Protein AF-A0A7C4V3Z9-F1 (afdb_monomer_lite)

Sequence (204 aa):
MRRETLIAGLLLLTPLGAGAHPLTPGHHDRAVLVQVGDAELRVEYTLALDGWTLAQSLVPFRKEFSTDARPQDLYAAFARIHGPMIAQGMLGTLGGKELQFEYVDYQLRIEDHFRYTFRLRASFPERLGSAGQPLVVEDTNFALEPGEFRLAARGLEGVRLLQANAPTAIEDSRPIVLQETEPEAAERLRTLCALVVQSSDKSP

Secondary structure (DSSP, 8-state):
-------------------PPPPPTT-EEEEEEEEE-SSEEEEEEEEEE-HHHHHHHHGGGGGGS-TT--HHHHHHHHHHHHHHHHHHHEEEEETTEE---EEEEEEEEESSSEEEEEEEEEE-SSPP-TT-EEEEEEE-TTTTS-SEEEEEEEE-TTEEEES-SS-SSSTTSPPEEGGGS-HHHHHHHTEEEEEEEE------

Radius of gyration: 21.16 Å; chains: 1; bounding box: 85×35×51 Å

Structure (mmCIF, N/CA/C/O backbone):
data_AF-A0A7C4V3Z9-F1
#
_entry.id   AF-A0A7C4V3Z9-F1
#
loop_
_atom_site.group_PDB
_atom_site.id
_atom_site.type_symbol
_atom_site.label_atom_id
_atom_site.label_alt_id
_atom_site.label_comp_id
_atom_site.label_asym_id
_atom_site.label_entity_id
_atom_site.label_seq_id
_atom_site.pdbx_PDB_ins_code
_atom_site.Cartn_x
_atom_site.Cartn_y
_atom_site.Cartn_z
_atom_site.occupancy
_atom_site.B_iso_or_equiv
_atom_site.auth_seq_id
_atom_site.auth_comp_id
_atom_site.auth_asym_id
_atom_site.auth_atom_id
_atom_site.pdbx_PDB_model_num
ATOM 1 N N . MET A 1 1 ? -63.242 -10.219 -27.621 1.00 40.28 1 MET A N 1
ATOM 2 C CA . MET A 1 1 ? -61.861 -10.578 -28.011 1.00 40.28 1 MET A CA 1
ATOM 3 C C . MET A 1 1 ? -60.993 -9.329 -27.937 1.00 40.28 1 MET A C 1
ATOM 5 O O . MET A 1 1 ? -61.097 -8.488 -28.817 1.00 40.28 1 MET A O 1
ATOM 9 N N . ARG A 1 2 ? -60.208 -9.158 -26.868 1.00 45.88 2 ARG A N 1
ATOM 10 C CA . ARG A 1 2 ? -59.206 -8.086 -26.736 1.00 45.88 2 ARG A CA 1
ATOM 11 C C . ARG A 1 2 ? -57.834 -8.760 -26.695 1.00 45.88 2 ARG A C 1
ATOM 13 O O . ARG A 1 2 ? -57.638 -9.656 -25.884 1.00 45.88 2 ARG A O 1
ATOM 20 N N . ARG A 1 3 ? -56.953 -8.406 -27.632 1.00 47.34 3 ARG A N 1
ATOM 21 C CA . ARG A 1 3 ? -55.555 -8.852 -27.679 1.00 47.34 3 ARG A CA 1
ATOM 22 C C . ARG A 1 3 ? -54.714 -7.745 -27.057 1.00 47.34 3 ARG A C 1
ATOM 24 O O . ARG A 1 3 ? -54.673 -6.647 -27.601 1.00 47.34 3 ARG A O 1
ATOM 31 N N . GLU A 1 4 ? -54.106 -8.037 -25.917 1.00 58.03 4 GLU A N 1
ATOM 32 C CA . GLU A 1 4 ? -53.121 -7.174 -25.272 1.00 58.03 4 GLU A CA 1
ATOM 33 C C . GLU A 1 4 ? -51.740 -7.517 -25.835 1.00 58.03 4 GLU A C 1
ATOM 35 O O . GLU A 1 4 ? -51.312 -8.671 -25.808 1.00 58.03 4 GLU A O 1
ATOM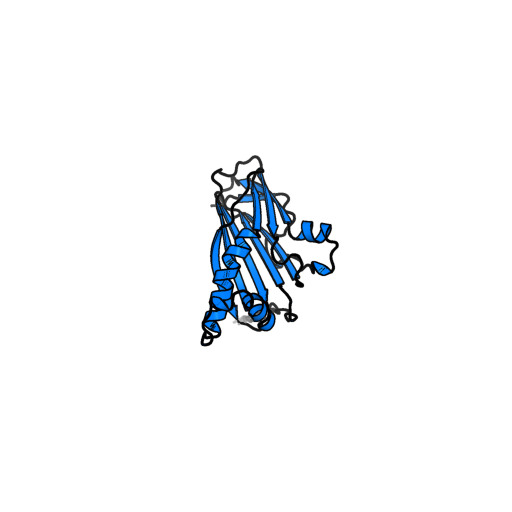 40 N N . THR A 1 5 ? -51.071 -6.519 -26.405 1.00 55.69 5 THR A N 1
ATOM 41 C CA . THR A 1 5 ? -49.723 -6.647 -26.959 1.00 55.69 5 THR A CA 1
ATOM 42 C C . THR A 1 5 ? -48.732 -6.197 -25.888 1.00 55.69 5 THR A C 1
ATOM 44 O O . THR A 1 5 ? -48.623 -5.007 -25.605 1.00 55.69 5 THR A O 1
ATOM 47 N N . LEU A 1 6 ? -48.026 -7.146 -25.273 1.00 52.44 6 LEU A N 1
ATOM 48 C CA . LEU A 1 6 ? -46.911 -6.884 -24.361 1.00 52.44 6 LEU A CA 1
ATOM 49 C C . LEU A 1 6 ? -45.663 -6.517 -25.177 1.00 52.44 6 LEU A C 1
ATOM 51 O O . LEU A 1 6 ? -45.121 -7.350 -25.901 1.00 52.44 6 LEU A O 1
ATOM 55 N N . ILE A 1 7 ? -45.212 -5.267 -25.059 1.00 52.84 7 ILE A N 1
ATOM 56 C CA . ILE A 1 7 ? -43.923 -4.802 -25.585 1.00 52.84 7 ILE A CA 1
ATOM 57 C C . ILE A 1 7 ? -42.883 -5.003 -24.481 1.00 52.84 7 ILE A C 1
ATOM 59 O O . ILE A 1 7 ? -42.870 -4.280 -23.487 1.00 52.84 7 ILE A O 1
ATOM 63 N N . ALA A 1 8 ? -42.017 -6.001 -24.650 1.00 49.97 8 ALA A N 1
ATOM 64 C CA . ALA A 1 8 ? -40.834 -6.183 -23.820 1.00 49.97 8 ALA A CA 1
ATOM 65 C C . ALA A 1 8 ? -39.739 -5.211 -24.293 1.00 49.97 8 ALA A C 1
ATOM 67 O O . ALA A 1 8 ? -39.130 -5.405 -25.344 1.00 49.97 8 ALA A O 1
ATOM 68 N N . GLY A 1 9 ? -39.525 -4.136 -23.532 1.00 51.31 9 GLY A N 1
ATOM 69 C CA . GLY A 1 9 ? -38.425 -3.198 -23.742 1.00 51.31 9 GLY A CA 1
ATOM 70 C C . GLY A 1 9 ? -37.105 -3.799 -23.265 1.00 51.31 9 GLY A C 1
ATOM 71 O O . GLY A 1 9 ? -36.875 -3.931 -22.066 1.00 51.31 9 GLY A O 1
ATOM 72 N N . LEU A 1 10 ? -36.243 -4.166 -24.211 1.00 54.28 10 LEU A N 1
ATOM 73 C CA . LEU A 1 10 ? -34.875 -4.609 -23.959 1.00 54.28 10 LEU A CA 1
ATOM 74 C C . LEU A 1 10 ? -34.011 -3.384 -23.610 1.00 54.28 10 LEU A C 1
ATOM 76 O O . LEU A 1 10 ? -33.603 -2.633 -24.494 1.00 54.28 10 LEU A O 1
ATOM 80 N N . LEU A 1 11 ? -33.758 -3.164 -22.317 1.00 51.72 11 LEU A N 1
ATOM 81 C CA . LEU A 1 11 ? -32.780 -2.184 -21.842 1.00 51.72 11 LEU A CA 1
ATOM 82 C C . LEU A 1 11 ? -31.364 -2.670 -22.188 1.00 51.72 11 LEU A C 1
ATOM 84 O O . LEU A 1 11 ? -30.842 -3.602 -21.579 1.00 51.72 11 LEU A O 1
ATOM 88 N N . LEU A 1 12 ? -30.744 -2.017 -23.170 1.00 49.19 12 LEU A N 1
ATOM 89 C CA . LEU A 1 12 ? -29.318 -2.132 -23.467 1.00 49.19 12 LEU A CA 1
ATOM 90 C C . LEU A 1 12 ? -28.527 -1.409 -22.367 1.00 49.19 12 LEU A C 1
ATOM 92 O O . LEU A 1 12 ? -28.364 -0.192 -22.397 1.00 49.19 12 LEU A O 1
ATOM 96 N N . LEU A 1 13 ? -28.047 -2.168 -21.383 1.00 48.00 13 LEU A N 1
ATOM 97 C CA . LEU A 1 13 ? -27.000 -1.728 -20.463 1.00 48.00 13 LEU A CA 1
ATOM 98 C C . LEU A 1 13 ? -25.681 -1.654 -21.241 1.00 48.00 13 LEU A C 1
ATOM 100 O O . LEU A 1 13 ? -25.001 -2.661 -21.423 1.00 48.00 13 LEU A O 1
ATOM 104 N N . THR A 1 14 ? -25.320 -0.468 -21.725 1.00 39.50 14 THR A N 1
ATOM 105 C CA . THR A 1 14 ? -23.949 -0.189 -22.166 1.00 39.50 14 THR A CA 1
ATOM 106 C C . THR A 1 14 ? -23.038 -0.167 -20.938 1.00 39.50 14 THR A C 1
ATOM 108 O O . THR A 1 14 ? -23.243 0.686 -20.070 1.00 39.50 14 THR A O 1
ATOM 111 N N . PRO A 1 15 ? -22.041 -1.065 -20.829 1.00 45.00 15 PRO A N 1
ATOM 112 C CA . PRO A 1 15 ? -21.049 -0.970 -19.772 1.00 45.00 15 PRO A CA 1
ATOM 113 C C . PRO A 1 15 ? -20.239 0.309 -19.999 1.00 45.00 15 PRO A C 1
ATOM 115 O O . PRO A 1 15 ? -19.600 0.478 -21.037 1.00 45.00 15 PRO A O 1
ATOM 118 N N . LEU A 1 16 ? -20.291 1.228 -19.036 1.00 47.34 16 LEU A N 1
ATOM 119 C CA . LEU A 1 16 ? -19.326 2.316 -18.949 1.00 47.34 16 LEU A CA 1
ATOM 120 C C . LEU A 1 16 ? -17.967 1.660 -18.716 1.00 47.34 16 LEU A C 1
ATOM 122 O O . LEU A 1 16 ? -17.702 1.133 -17.636 1.00 47.34 16 LEU A O 1
ATOM 126 N N . GLY A 1 17 ? -17.142 1.620 -19.761 1.00 42.44 17 GLY A N 1
ATOM 127 C CA . GLY A 1 17 ? -15.758 1.199 -19.637 1.00 42.44 17 GLY A CA 1
ATOM 128 C C . GLY A 1 17 ? -15.082 2.096 -18.610 1.00 42.44 17 GLY A C 1
ATOM 129 O O . GLY A 1 17 ? -15.019 3.311 -18.797 1.00 42.44 17 GLY A O 1
ATOM 130 N N . ALA A 1 18 ? -14.605 1.500 -17.521 1.00 47.69 18 ALA A N 1
ATOM 131 C CA . ALA A 1 18 ? -13.627 2.130 -16.655 1.00 47.69 18 ALA A CA 1
ATOM 132 C C . ALA A 1 18 ? -12.375 2.357 -17.511 1.00 47.69 18 ALA A C 1
ATOM 134 O O . ALA A 1 18 ? -11.586 1.440 -17.725 1.00 47.69 18 ALA A O 1
ATOM 135 N N . GLY A 1 19 ? -12.271 3.541 -18.115 1.00 45.69 19 GLY A N 1
ATOM 136 C CA . GLY A 1 19 ? -11.133 3.910 -18.941 1.00 45.69 19 GLY A CA 1
ATOM 137 C C . GLY A 1 19 ? -9.893 3.930 -18.065 1.00 45.69 19 GLY A C 1
ATOM 138 O O . GLY A 1 19 ? -9.768 4.796 -17.201 1.00 45.69 19 GLY A O 1
ATOM 139 N N . ALA A 1 20 ? -8.998 2.966 -18.270 1.00 58.34 20 ALA A N 1
ATOM 140 C CA . ALA A 1 20 ? -7.646 3.058 -17.753 1.00 58.34 20 ALA A CA 1
ATOM 141 C C . ALA A 1 20 ? -7.033 4.350 -18.318 1.00 58.34 20 ALA A C 1
ATOM 143 O O . ALA A 1 20 ? -6.997 4.536 -19.536 1.00 58.34 20 ALA A O 1
ATOM 144 N N . HIS A 1 21 ? -6.628 5.281 -17.452 1.00 66.06 21 HIS A N 1
ATOM 145 C CA . HIS A 1 21 ? -5.894 6.459 -17.906 1.00 66.06 21 HIS A CA 1
ATOM 146 C C . HIS A 1 21 ? -4.547 6.000 -18.499 1.00 66.06 21 HIS A C 1
ATOM 148 O O . HIS A 1 21 ? -3.969 5.017 -18.020 1.00 66.06 21 HIS A O 1
ATOM 154 N N . PRO A 1 22 ? -4.024 6.670 -19.539 1.00 72.38 22 PRO A N 1
ATOM 155 C CA . PRO A 1 22 ? -2.683 6.385 -20.031 1.00 72.38 22 PRO A CA 1
ATOM 156 C C . PRO A 1 22 ? -1.665 6.571 -18.905 1.00 72.38 22 PRO A C 1
ATOM 158 O O . PRO A 1 22 ? -1.744 7.547 -18.160 1.00 72.38 22 PRO A O 1
ATOM 161 N N . LEU A 1 23 ? -0.718 5.646 -18.783 1.00 82.38 23 LEU A N 1
ATOM 162 C CA . LEU A 1 23 ? 0.350 5.752 -17.799 1.00 82.38 23 LEU A CA 1
ATOM 163 C C . LEU A 1 23 ? 1.536 6.511 -18.404 1.00 82.38 23 LEU A C 1
ATOM 165 O O . LEU A 1 23 ? 2.042 6.140 -19.467 1.00 82.38 23 LEU A O 1
ATOM 169 N N . THR A 1 24 ? 1.977 7.573 -17.736 1.00 86.00 24 THR A N 1
ATOM 170 C CA . THR A 1 24 ? 3.136 8.361 -18.169 1.00 86.00 24 THR A CA 1
ATOM 171 C C . THR A 1 24 ? 4.433 7.608 -17.850 1.00 86.00 24 THR A C 1
ATOM 173 O O . THR A 1 24 ? 4.572 7.096 -16.739 1.00 86.00 24 THR A O 1
ATOM 176 N N . PRO A 1 25 ? 5.414 7.546 -18.773 1.00 88.88 25 PRO A N 1
ATOM 177 C CA . PRO A 1 25 ? 6.696 6.910 -18.492 1.00 88.88 25 PRO A CA 1
ATOM 178 C C . PRO A 1 25 ? 7.372 7.473 -17.236 1.00 88.88 25 PRO A C 1
ATOM 180 O O . PRO A 1 25 ? 7.455 8.689 -17.066 1.00 88.88 25 PRO A O 1
ATOM 183 N N . GLY A 1 26 ? 7.878 6.592 -16.377 1.00 90.50 26 GLY A N 1
ATOM 184 C CA . GLY A 1 26 ? 8.499 6.960 -15.098 1.00 90.50 26 GLY A CA 1
ATOM 185 C C . GLY A 1 26 ? 7.526 7.037 -13.921 1.00 90.50 26 GLY A C 1
ATOM 186 O O . GLY A 1 26 ? 7.979 7.168 -12.785 1.00 90.50 26 GLY A O 1
ATOM 187 N N . HIS A 1 27 ? 6.213 6.957 -14.163 1.00 94.19 27 HIS A N 1
ATOM 188 C CA . HIS A 1 27 ? 5.216 7.032 -13.099 1.00 94.19 27 HIS A CA 1
ATOM 189 C C . HIS A 1 27 ? 5.031 5.697 -12.363 1.00 94.19 27 HIS A C 1
ATOM 191 O O . HIS A 1 27 ? 5.114 4.611 -12.941 1.00 94.19 27 HIS A O 1
ATOM 197 N N . HIS A 1 28 ? 4.727 5.825 -11.076 1.00 95.50 28 HIS A N 1
ATOM 198 C CA . HIS A 1 28 ? 4.386 4.782 -10.123 1.00 95.50 28 HIS A CA 1
ATOM 199 C C . HIS A 1 28 ? 2.990 5.081 -9.577 1.00 95.50 28 HIS A C 1
ATOM 201 O O . HIS A 1 28 ? 2.830 5.637 -8.486 1.00 95.50 28 HIS A O 1
ATOM 207 N N . ASP A 1 29 ? 1.974 4.720 -10.353 1.00 95.94 29 ASP A N 1
ATOM 208 C CA . ASP A 1 29 ? 0.592 4.915 -9.937 1.00 95.94 29 ASP A CA 1
ATOM 209 C C . ASP A 1 29 ? 0.222 3.855 -8.899 1.00 95.94 29 ASP A C 1
ATOM 211 O O . ASP A 1 29 ? 0.451 2.655 -9.082 1.00 95.94 29 ASP A O 1
ATOM 215 N N . ARG A 1 30 ? -0.341 4.300 -7.779 1.00 97.12 30 ARG A N 1
ATOM 216 C CA . ARG A 1 30 ? -0.564 3.490 -6.587 1.00 97.12 30 ARG A CA 1
ATOM 217 C C . ARG A 1 30 ? -1.997 3.564 -6.114 1.00 97.12 30 ARG A C 1
ATOM 219 O O . ARG A 1 30 ? -2.605 4.631 -6.059 1.00 97.12 30 ARG A O 1
ATOM 226 N N . ALA A 1 31 ? -2.511 2.423 -5.682 1.00 98.00 31 ALA A N 1
ATOM 227 C CA . ALA A 1 31 ? -3.764 2.355 -4.952 1.00 98.00 31 ALA A CA 1
ATOM 228 C C . ALA A 1 31 ? -3.622 1.411 -3.759 1.00 98.00 31 ALA A C 1
ATOM 230 O O . ALA A 1 31 ? -3.235 0.256 -3.926 1.00 98.00 31 ALA A O 1
ATOM 231 N N . VAL A 1 32 ? -3.946 1.903 -2.567 1.00 98.56 32 VAL A N 1
ATOM 232 C CA . VAL A 1 32 ? -3.825 1.162 -1.309 1.00 98.56 32 VAL A CA 1
ATOM 233 C C . VAL A 1 32 ? -5.210 0.965 -0.714 1.00 98.56 32 VAL A C 1
ATOM 235 O O . VAL A 1 32 ? -5.856 1.926 -0.296 1.00 98.56 32 VAL A O 1
ATOM 238 N N . LEU A 1 33 ? -5.669 -0.285 -0.662 1.00 98.75 33 LEU A N 1
ATOM 239 C CA . LEU A 1 33 ? -6.892 -0.659 0.044 1.00 98.75 33 LEU A CA 1
ATOM 240 C C . LEU A 1 33 ? -6.532 -1.354 1.355 1.00 98.75 33 LEU A C 1
ATOM 242 O O . LEU A 1 33 ? -6.040 -2.482 1.349 1.00 98.75 33 LEU A O 1
ATOM 246 N N . VAL A 1 34 ? -6.831 -0.704 2.478 1.00 98.69 34 VAL A N 1
ATOM 247 C CA . VAL A 1 34 ? -6.672 -1.288 3.814 1.00 98.69 34 VAL A CA 1
ATOM 248 C C . VAL A 1 34 ? -7.971 -1.972 4.235 1.00 98.69 34 VAL A C 1
ATOM 250 O O . VAL A 1 34 ? -9.044 -1.369 4.254 1.00 98.69 34 VAL A O 1
ATOM 253 N N . GLN A 1 35 ? -7.892 -3.245 4.599 1.00 98.50 35 GLN A N 1
ATOM 254 C CA . GLN A 1 35 ? -9.025 -4.038 5.061 1.00 98.50 35 GLN A CA 1
ATOM 255 C C . GLN A 1 35 ? -8.768 -4.518 6.483 1.00 98.50 35 GLN A C 1
ATOM 257 O O . GLN A 1 35 ? -7.788 -5.213 6.746 1.00 98.50 35 GLN A O 1
ATOM 262 N N . VAL A 1 36 ? -9.658 -4.157 7.401 1.00 97.50 36 VAL A N 1
ATOM 263 C CA . VAL A 1 36 ? -9.477 -4.418 8.832 1.00 97.50 36 VAL A CA 1
ATOM 264 C C . VAL A 1 36 ? -10.362 -5.580 9.261 1.00 97.50 36 VAL A C 1
ATOM 266 O O . VAL A 1 36 ? -11.586 -5.458 9.254 1.00 97.50 36 VAL A O 1
ATOM 269 N N . GLY A 1 37 ? -9.741 -6.711 9.591 1.00 94.75 37 GLY A N 1
ATOM 270 C CA . GLY A 1 37 ? -10.386 -7.883 10.180 1.00 94.75 37 GLY A CA 1
ATOM 271 C C . GLY A 1 37 ? -10.356 -7.865 11.707 1.00 94.75 37 GLY A C 1
ATOM 272 O O . GLY A 1 37 ? -9.924 -6.897 12.329 1.00 94.75 37 GLY A O 1
ATOM 273 N N . ASP A 1 38 ? -10.832 -8.945 12.319 1.00 91.06 38 ASP A N 1
ATOM 274 C CA . ASP A 1 38 ? -10.915 -9.103 13.775 1.00 91.06 38 ASP A CA 1
ATOM 275 C C . ASP A 1 38 ? -9.573 -9.445 14.446 1.00 91.06 38 ASP A C 1
ATOM 277 O O . ASP A 1 38 ? -9.408 -9.177 15.638 1.00 91.06 38 ASP A O 1
ATOM 281 N N . ALA A 1 39 ? -8.632 -10.015 13.686 1.00 92.69 39 ALA A N 1
ATOM 282 C CA . ALA A 1 39 ? -7.300 -10.423 14.148 1.00 92.69 39 ALA A CA 1
ATOM 283 C C . ALA A 1 39 ? -6.152 -10.033 13.192 1.00 92.69 39 ALA A C 1
ATOM 285 O O . ALA A 1 39 ? -4.982 -10.312 13.468 1.00 92.69 39 ALA A O 1
ATOM 286 N N . GLU A 1 40 ? -6.463 -9.423 12.047 1.00 95.75 40 GLU A N 1
ATOM 287 C CA . GLU A 1 40 ? -5.458 -9.032 11.059 1.00 95.75 40 GLU A CA 1
ATOM 288 C C . GLU A 1 40 ? -5.877 -7.807 10.241 1.00 95.75 40 GLU A C 1
ATOM 290 O O . GLU A 1 40 ? -7.061 -7.542 10.021 1.00 95.75 40 GLU A O 1
ATOM 295 N N . LEU A 1 41 ? -4.878 -7.082 9.745 1.00 97.44 41 LEU A N 1
ATOM 296 C CA . LEU A 1 41 ? -5.010 -6.171 8.618 1.00 97.44 41 LEU A CA 1
ATOM 297 C C . LEU A 1 41 ? -4.614 -6.894 7.341 1.00 97.44 41 LEU A C 1
ATOM 299 O O . LEU A 1 41 ? -3.591 -7.577 7.307 1.00 97.44 41 LEU A O 1
ATOM 303 N N . ARG A 1 42 ? -5.375 -6.669 6.275 1.00 98.56 42 ARG A N 1
ATOM 304 C CA . ARG A 1 42 ? -4.989 -7.017 4.907 1.00 98.56 42 ARG A CA 1
ATOM 305 C C . ARG A 1 42 ? -4.823 -5.734 4.112 1.00 98.56 42 ARG A C 1
ATOM 307 O O . ARG A 1 42 ? -5.634 -4.821 4.250 1.00 98.56 42 ARG A O 1
ATOM 314 N N . VAL A 1 43 ? -3.796 -5.668 3.278 1.00 98.75 43 VAL A N 1
ATOM 315 C CA . VAL A 1 43 ? -3.588 -4.545 2.361 1.00 98.75 43 VAL A CA 1
ATOM 316 C C . VAL A 1 43 ? -3.506 -5.088 0.949 1.00 98.75 43 VAL A C 1
ATOM 318 O O . VAL A 1 43 ? -2.670 -5.946 0.665 1.00 98.75 43 VAL A O 1
ATOM 321 N N . GLU A 1 44 ? -4.362 -4.581 0.068 1.00 98.75 44 GLU A N 1
ATOM 322 C CA . GLU A 1 44 ? -4.183 -4.732 -1.372 1.00 98.75 44 GLU A CA 1
ATOM 323 C C . GLU A 1 44 ? -3.453 -3.492 -1.883 1.00 98.75 44 GLU A C 1
ATOM 325 O O . GLU A 1 44 ? -4.014 -2.396 -1.946 1.00 98.75 44 GLU A O 1
ATOM 330 N N . TYR A 1 45 ? -2.176 -3.673 -2.208 1.00 98.75 45 TYR A N 1
ATOM 331 C CA . TYR A 1 45 ? -1.304 -2.630 -2.724 1.00 98.75 45 TYR A CA 1
ATOM 332 C C . TYR A 1 45 ? -1.188 -2.790 -4.235 1.00 98.75 45 TYR A C 1
ATOM 334 O O . TYR A 1 45 ? -0.505 -3.690 -4.729 1.00 98.75 45 TYR A O 1
ATOM 342 N N . THR A 1 46 ? -1.878 -1.940 -4.984 1.00 98.44 46 THR A N 1
ATOM 343 C CA . THR A 1 46 ? -1.779 -1.921 -6.441 1.00 98.44 46 THR A CA 1
ATOM 344 C C . THR A 1 46 ? -0.697 -0.948 -6.876 1.00 98.44 46 THR A C 1
ATOM 346 O O . THR A 1 46 ? -0.730 0.211 -6.478 1.00 98.44 46 THR A O 1
ATOM 349 N N . LEU A 1 47 ? 0.220 -1.419 -7.718 1.00 98.12 47 LEU A N 1
ATOM 350 C CA . LEU A 1 47 ? 1.267 -0.635 -8.358 1.00 98.12 47 LEU A CA 1
ATOM 351 C C . LEU A 1 47 ? 1.155 -0.791 -9.876 1.00 98.12 47 LEU A C 1
ATOM 353 O O . LEU A 1 47 ? 1.276 -1.902 -10.403 1.00 98.12 47 LEU A O 1
ATOM 357 N N . ALA A 1 48 ? 0.929 0.322 -10.561 1.00 96.81 48 ALA A N 1
ATOM 358 C CA . ALA A 1 48 ? 0.925 0.421 -12.008 1.00 96.81 48 ALA A CA 1
ATOM 359 C C . ALA A 1 48 ? 2.185 1.153 -12.486 1.00 96.81 48 ALA A C 1
ATOM 361 O O . ALA A 1 48 ? 2.479 2.259 -12.040 1.00 96.81 48 ALA A O 1
ATOM 362 N N . LEU A 1 49 ? 2.934 0.508 -13.381 1.00 95.44 49 LEU A N 1
ATOM 363 C CA . LEU A 1 49 ? 4.172 1.034 -13.952 1.00 95.44 49 LEU A CA 1
ATOM 364 C C . LEU A 1 49 ? 4.304 0.639 -15.429 1.00 95.44 49 LEU A C 1
ATOM 366 O O . LEU A 1 49 ? 3.813 -0.408 -15.864 1.00 95.44 49 LEU A O 1
ATOM 370 N N . ASP A 1 50 ? 4.973 1.475 -16.217 1.00 94.50 50 ASP A N 1
ATOM 371 C CA . ASP A 1 50 ? 5.264 1.165 -17.612 1.00 94.50 50 ASP A CA 1
ATOM 372 C C . ASP A 1 50 ? 6.481 0.224 -17.724 1.00 94.50 50 ASP A C 1
ATOM 374 O O . ASP A 1 50 ? 7.228 -0.000 -16.766 1.00 94.50 50 ASP A O 1
ATOM 378 N N . GLY A 1 51 ? 6.689 -0.355 -18.909 1.00 92.12 51 GLY A N 1
ATOM 379 C CA . GLY A 1 51 ? 7.756 -1.336 -19.116 1.00 92.12 51 GLY A CA 1
ATOM 380 C C . GLY A 1 51 ? 9.172 -0.783 -18.969 1.00 92.12 51 GLY A C 1
ATOM 381 O O . GLY A 1 51 ? 10.064 -1.519 -18.544 1.00 92.12 51 GLY A O 1
ATOM 382 N N . TRP A 1 52 ? 9.392 0.496 -19.285 1.00 91.88 52 TRP A N 1
ATOM 383 C CA . TRP A 1 52 ? 10.686 1.137 -19.076 1.00 91.88 52 TRP A CA 1
ATOM 384 C C . TRP A 1 52 ? 10.963 1.310 -17.585 1.00 91.88 52 TRP A C 1
ATOM 386 O O . TRP A 1 52 ? 12.025 0.897 -17.119 1.00 91.88 52 TRP A O 1
ATOM 396 N N . THR A 1 53 ? 9.996 1.834 -16.831 1.00 94.81 53 THR A N 1
ATOM 397 C CA . THR A 1 53 ? 10.102 1.976 -1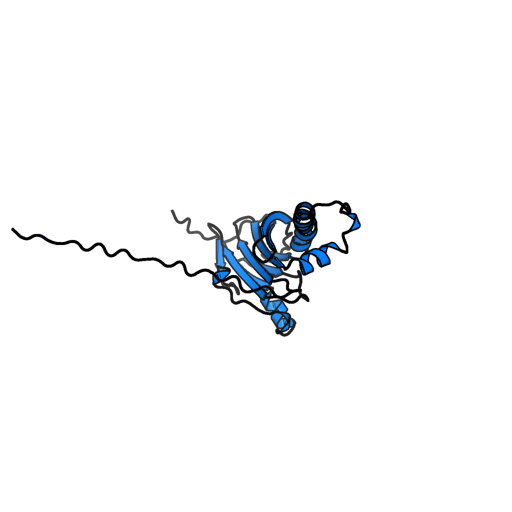5.370 1.00 94.81 53 THR A CA 1
ATOM 398 C C . THR A 1 53 ? 10.373 0.631 -14.703 1.00 94.81 53 THR A C 1
ATOM 400 O O . THR A 1 53 ? 11.316 0.518 -13.922 1.00 94.81 53 THR A O 1
ATOM 403 N N . LEU A 1 54 ? 9.656 -0.425 -15.110 1.00 94.56 54 LEU A N 1
ATOM 404 C CA . LEU A 1 54 ? 9.870 -1.786 -14.604 1.00 94.56 54 LEU A CA 1
ATOM 405 C C . LEU A 1 54 ? 11.312 -2.240 -14.812 1.00 94.56 54 LEU A C 1
ATOM 407 O O . LEU A 1 54 ? 11.952 -2.760 -13.896 1.00 94.56 54 LEU A O 1
ATOM 411 N N . ALA A 1 55 ? 11.822 -2.055 -16.031 1.00 91.81 55 ALA A N 1
ATOM 412 C CA . ALA A 1 55 ? 13.178 -2.445 -16.375 1.00 91.81 55 ALA A CA 1
ATOM 413 C C . ALA A 1 55 ? 14.210 -1.672 -15.542 1.00 91.81 55 ALA A C 1
ATOM 415 O O . ALA A 1 55 ? 15.151 -2.286 -15.038 1.00 91.81 55 ALA A O 1
ATOM 416 N N . GLN A 1 56 ? 14.018 -0.362 -15.347 1.00 93.62 56 GLN A N 1
ATOM 417 C CA . GLN A 1 56 ? 14.908 0.465 -14.527 1.00 93.62 56 GLN A CA 1
ATOM 418 C C . GLN A 1 56 ? 14.938 0.008 -13.065 1.00 93.62 56 GLN A C 1
ATOM 420 O O . GLN A 1 56 ? 16.025 -0.139 -12.503 1.00 93.62 56 GLN A O 1
ATOM 425 N N . SER A 1 57 ? 13.788 -0.324 -12.471 1.00 93.12 57 SER A N 1
ATOM 426 C CA . SER A 1 57 ? 13.715 -0.840 -11.095 1.00 93.12 57 SER A CA 1
ATOM 427 C C . SER A 1 57 ? 14.457 -2.169 -10.903 1.00 93.12 57 SER A C 1
ATOM 429 O O . SER A 1 57 ? 14.873 -2.493 -9.793 1.00 93.12 57 SER A O 1
ATOM 431 N N . LEU A 1 58 ? 14.657 -2.948 -11.972 1.00 93.94 58 LEU A N 1
ATOM 432 C CA . LEU A 1 58 ? 15.394 -4.215 -11.930 1.00 93.94 58 LEU A CA 1
ATOM 433 C C . LEU A 1 58 ? 16.905 -4.066 -12.157 1.00 93.94 58 LEU A C 1
ATOM 435 O O . LEU A 1 58 ? 17.654 -4.994 -11.843 1.00 93.94 58 LEU A O 1
ATOM 439 N N . VAL A 1 59 ? 17.386 -2.924 -12.663 1.00 93.38 59 VAL A N 1
ATOM 440 C CA . VAL A 1 59 ? 18.819 -2.697 -12.939 1.00 93.38 59 VAL A CA 1
ATOM 441 C C . VAL A 1 59 ? 19.711 -2.938 -11.711 1.00 93.38 59 VAL A C 1
ATOM 443 O O . VAL A 1 59 ? 20.729 -3.627 -11.866 1.00 93.38 59 VAL A O 1
ATOM 446 N N . PRO A 1 60 ? 19.369 -2.459 -10.494 1.00 94.88 60 PRO A N 1
ATOM 447 C CA . PRO A 1 60 ? 20.165 -2.734 -9.294 1.00 94.88 60 PRO A CA 1
ATOM 448 C C . PRO A 1 60 ? 20.302 -4.233 -8.986 1.00 94.88 60 PRO A C 1
ATOM 450 O O . PRO A 1 60 ? 21.326 -4.669 -8.461 1.00 94.88 60 PRO A O 1
ATOM 453 N N . PHE A 1 61 ? 19.312 -5.028 -9.394 1.00 93.12 61 PHE A N 1
ATOM 454 C CA . PHE A 1 61 ? 19.204 -6.463 -9.133 1.00 93.12 61 PHE A CA 1
ATOM 455 C C . PHE A 1 61 ? 19.645 -7.328 -10.316 1.00 93.12 61 PHE A C 1
ATOM 457 O O . PHE A 1 61 ? 19.488 -8.543 -10.290 1.00 93.12 61 PHE A O 1
ATOM 464 N N . ARG A 1 62 ? 20.261 -6.746 -11.355 1.00 89.56 62 ARG A N 1
ATOM 465 C CA . ARG A 1 62 ? 20.648 -7.461 -12.588 1.00 89.56 62 ARG A CA 1
ATOM 466 C C . ARG A 1 62 ? 21.474 -8.736 -12.377 1.00 89.56 62 ARG A C 1
ATOM 468 O O . ARG A 1 62 ? 21.461 -9.611 -13.230 1.00 89.56 62 ARG A O 1
ATOM 475 N N . LYS A 1 63 ? 22.214 -8.835 -11.264 1.00 90.00 63 LYS A N 1
ATOM 476 C CA . LYS A 1 63 ? 23.025 -10.017 -10.916 1.00 90.00 63 LYS A CA 1
ATOM 477 C C . LYS A 1 63 ? 22.184 -11.214 -10.463 1.00 90.00 63 LYS A C 1
ATOM 479 O O . LYS A 1 63 ? 22.705 -12.320 -10.407 1.00 90.00 63 LYS A O 1
ATOM 484 N N . GLU A 1 64 ? 20.916 -10.995 -10.130 1.00 85.56 64 GLU A N 1
ATOM 485 C CA . GLU A 1 64 ? 19.970 -12.042 -9.741 1.00 85.56 64 GLU A CA 1
ATOM 486 C C . GLU A 1 64 ? 19.329 -12.739 -10.948 1.00 85.56 64 GLU A C 1
ATOM 488 O O . GLU A 1 64 ? 18.601 -13.718 -10.777 1.00 85.56 64 GLU A O 1
ATOM 493 N N . PHE A 1 65 ? 19.597 -12.252 -12.164 1.00 85.50 65 PHE A N 1
ATOM 494 C CA . PHE A 1 65 ? 18.991 -12.743 -13.396 1.00 85.50 65 PHE A CA 1
ATOM 495 C C . PHE A 1 65 ? 20.047 -13.255 -14.369 1.00 85.50 65 PHE A C 1
ATOM 497 O O . PHE A 1 65 ? 21.151 -12.719 -14.467 1.00 85.50 65 PHE A O 1
ATOM 504 N N . SER A 1 66 ? 19.678 -14.288 -15.125 1.00 85.44 66 SER A N 1
ATOM 505 C CA . SER A 1 66 ? 20.445 -14.695 -16.301 1.00 85.44 66 SER A CA 1
ATOM 506 C C . SER A 1 66 ? 20.309 -13.638 -17.397 1.00 85.44 66 SER A C 1
ATOM 508 O O . SER A 1 66 ? 19.240 -13.048 -17.561 1.00 85.44 66 SER A O 1
ATOM 510 N N . THR A 1 67 ? 21.356 -13.447 -18.199 1.00 83.25 67 THR A N 1
ATOM 511 C CA . THR A 1 67 ? 21.282 -12.633 -19.425 1.00 83.25 67 THR A CA 1
ATOM 512 C C . THR A 1 67 ? 20.288 -13.194 -20.440 1.00 83.25 67 THR A C 1
ATOM 514 O O . THR A 1 67 ? 19.776 -12.442 -21.262 1.00 83.25 67 THR A O 1
ATOM 517 N N . ASP A 1 68 ? 19.976 -14.488 -20.338 1.00 88.25 68 ASP A N 1
ATOM 518 C CA . ASP A 1 68 ? 19.030 -15.194 -21.207 1.00 88.25 68 ASP A CA 1
ATOM 519 C C . ASP A 1 68 ? 17.633 -15.326 -20.566 1.00 88.25 68 ASP A C 1
ATOM 521 O O . ASP A 1 68 ? 16.810 -16.131 -21.008 1.00 88.25 68 ASP A O 1
ATOM 525 N N . ALA A 1 69 ? 17.360 -14.581 -19.485 1.00 87.00 69 ALA A N 1
ATOM 526 C CA . ALA A 1 69 ? 16.059 -14.597 -18.822 1.00 87.00 69 ALA A CA 1
ATOM 527 C C . ALA A 1 69 ? 14.954 -14.132 -19.778 1.00 87.00 69 ALA A C 1
ATOM 529 O O . ALA A 1 69 ? 15.086 -13.124 -20.478 1.00 87.00 69 ALA A O 1
ATOM 530 N N . ARG A 1 70 ? 13.826 -14.848 -19.785 1.00 90.25 70 ARG A N 1
ATOM 531 C CA . ARG A 1 70 ? 12.676 -14.444 -20.596 1.00 90.25 70 ARG A CA 1
ATOM 532 C C . ARG A 1 70 ? 11.984 -13.259 -19.921 1.00 90.25 70 ARG A C 1
ATOM 534 O O . ARG A 1 70 ? 12.012 -13.162 -18.692 1.00 90.25 70 ARG A O 1
ATOM 541 N N . PRO A 1 71 ? 11.277 -12.398 -20.671 1.00 87.94 71 PRO A N 1
ATOM 542 C CA . PRO A 1 71 ? 10.557 -11.269 -20.084 1.00 87.94 71 PRO A CA 1
ATOM 543 C C . PRO A 1 71 ? 9.621 -11.664 -18.932 1.00 87.94 71 PRO A C 1
ATOM 545 O O . PRO A 1 71 ? 9.571 -10.979 -17.917 1.00 87.94 71 PRO A O 1
ATOM 548 N N . GLN A 1 72 ? 8.944 -12.814 -19.031 1.00 88.62 72 GLN A N 1
ATOM 549 C CA . GLN A 1 72 ? 8.053 -13.305 -17.973 1.00 88.62 72 GLN A CA 1
ATOM 550 C C . GLN A 1 72 ? 8.801 -13.609 -16.668 1.00 88.62 72 GLN A C 1
ATOM 552 O O . GLN A 1 72 ? 8.264 -13.378 -15.584 1.00 88.62 72 GLN A O 1
ATOM 557 N N . ASP A 1 73 ? 10.041 -14.093 -16.770 1.00 89.12 73 ASP A N 1
ATOM 558 C CA . ASP A 1 73 ? 10.885 -14.383 -15.612 1.00 89.12 73 ASP A CA 1
ATOM 559 C C . ASP A 1 73 ? 11.301 -13.071 -14.915 1.00 89.12 73 ASP A C 1
ATOM 561 O O . ASP A 1 73 ? 11.363 -13.014 -13.686 1.00 89.12 73 ASP A O 1
ATOM 565 N N . LEU A 1 74 ? 11.496 -11.989 -15.683 1.00 91.06 74 LEU A N 1
ATOM 566 C CA . LEU A 1 74 ? 11.774 -10.646 -15.159 1.00 91.06 74 LEU A CA 1
ATOM 567 C C . LEU A 1 74 ? 10.552 -10.023 -14.466 1.00 91.06 74 LEU A C 1
ATOM 569 O O . LEU A 1 74 ? 10.692 -9.410 -13.410 1.00 91.06 74 LEU A O 1
ATOM 573 N N . TYR A 1 75 ? 9.346 -10.211 -15.006 1.00 93.69 75 TYR A N 1
ATOM 574 C CA . TYR A 1 75 ? 8.118 -9.697 -14.384 1.00 93.69 75 TYR A CA 1
ATOM 575 C C . TYR A 1 75 ? 7.833 -10.391 -13.046 1.00 93.69 75 TYR A C 1
ATOM 577 O O . TYR A 1 75 ? 7.549 -9.745 -12.038 1.00 93.69 75 TYR A O 1
ATOM 585 N N . ALA A 1 76 ? 7.988 -11.716 -13.001 1.00 93.44 76 ALA A N 1
ATOM 586 C CA . ALA A 1 76 ? 7.865 -12.467 -11.755 1.00 93.44 76 ALA A CA 1
ATOM 587 C C . ALA A 1 76 ? 8.960 -12.085 -10.745 1.00 93.44 76 ALA A C 1
ATOM 589 O O . ALA A 1 76 ? 8.711 -11.998 -9.540 1.00 93.44 76 ALA A O 1
ATOM 590 N N . ALA A 1 77 ? 10.178 -11.831 -11.228 1.00 93.69 77 ALA A N 1
ATOM 591 C CA . ALA A 1 77 ? 11.270 -11.364 -10.394 1.00 93.69 77 ALA A CA 1
ATOM 592 C C . ALA A 1 77 ? 11.006 -9.994 -9.768 1.00 93.69 77 ALA A C 1
ATOM 594 O O . ALA A 1 77 ? 11.284 -9.828 -8.580 1.00 93.69 77 ALA A O 1
ATOM 595 N N . PHE A 1 78 ? 10.444 -9.049 -10.529 1.00 96.25 78 PHE A N 1
ATOM 596 C CA . PHE A 1 78 ? 10.053 -7.743 -10.004 1.00 96.25 78 PHE A CA 1
ATOM 597 C C . PHE A 1 78 ? 9.188 -7.905 -8.757 1.00 96.25 78 PHE A C 1
ATOM 599 O O . PHE A 1 78 ? 9.537 -7.366 -7.709 1.00 96.25 78 PHE A O 1
ATOM 606 N N . ALA A 1 79 ? 8.137 -8.727 -8.835 1.00 96.56 79 ALA A N 1
ATOM 607 C CA . ALA A 1 79 ? 7.251 -8.957 -7.702 1.00 96.56 79 ALA A CA 1
ATOM 608 C C . ALA A 1 79 ? 7.940 -9.659 -6.521 1.00 96.56 79 ALA A C 1
ATOM 610 O O . ALA A 1 79 ? 7.719 -9.289 -5.371 1.00 96.56 79 ALA A O 1
ATOM 611 N N . ARG A 1 80 ? 8.801 -10.649 -6.787 1.00 95.81 80 ARG A N 1
ATOM 612 C CA . ARG A 1 80 ? 9.539 -11.380 -5.742 1.00 95.81 80 ARG A CA 1
ATOM 613 C C . ARG A 1 80 ? 10.494 -10.482 -4.951 1.00 95.81 80 ARG A C 1
ATOM 615 O O . ARG A 1 80 ? 10.677 -10.712 -3.761 1.00 95.81 80 ARG A O 1
ATOM 622 N N . ILE A 1 81 ? 11.102 -9.499 -5.610 1.00 96.19 81 ILE A N 1
ATOM 623 C CA . ILE A 1 81 ? 12.038 -8.554 -4.987 1.00 96.19 81 ILE A CA 1
ATOM 624 C C . ILE A 1 81 ? 11.277 -7.424 -4.298 1.00 96.19 81 ILE A C 1
ATOM 626 O O . ILE A 1 81 ? 11.503 -7.150 -3.122 1.00 96.19 81 ILE A O 1
ATOM 630 N N . HIS A 1 82 ? 10.346 -6.792 -5.013 1.00 97.44 82 HIS A N 1
ATOM 631 C CA . HIS A 1 82 ? 9.670 -5.596 -4.523 1.00 97.44 82 HIS A CA 1
ATOM 632 C C . HIS A 1 82 ? 8.548 -5.915 -3.539 1.00 97.44 82 HIS A C 1
ATOM 634 O O . HIS A 1 82 ? 8.296 -5.098 -2.669 1.00 97.44 82 HIS A O 1
ATOM 640 N N . GLY A 1 83 ? 7.906 -7.085 -3.598 1.00 98.25 83 GLY A N 1
ATOM 641 C CA . GLY A 1 83 ? 6.833 -7.458 -2.667 1.00 98.25 83 GLY A CA 1
ATOM 642 C C . GLY A 1 83 ? 7.248 -7.349 -1.191 1.00 98.25 83 GLY A C 1
ATOM 643 O O . GLY A 1 83 ? 6.603 -6.616 -0.440 1.00 98.25 83 GLY A O 1
ATOM 644 N N . PRO A 1 84 ? 8.352 -7.994 -0.764 1.00 98.50 84 PRO A N 1
ATOM 645 C CA . PRO A 1 84 ? 8.887 -7.835 0.588 1.00 98.50 84 PRO A CA 1
ATOM 646 C C . PRO A 1 84 ? 9.297 -6.396 0.933 1.00 98.50 84 PRO A C 1
ATOM 648 O O . PRO A 1 84 ? 9.088 -5.965 2.063 1.00 98.50 84 PRO A O 1
ATOM 651 N N . MET A 1 85 ? 9.857 -5.644 -0.020 1.00 98.25 85 MET A N 1
ATOM 652 C CA . MET A 1 85 ? 10.238 -4.242 0.198 1.00 98.25 85 MET A CA 1
ATOM 653 C C . MET A 1 85 ? 9.010 -3.343 0.388 1.00 98.25 85 MET A C 1
ATOM 655 O O . MET A 1 85 ? 8.998 -2.515 1.290 1.00 98.25 85 MET A O 1
ATOM 659 N N . ILE A 1 86 ? 7.956 -3.558 -0.404 1.00 98.56 86 ILE A N 1
ATOM 660 C CA . ILE A 1 86 ? 6.673 -2.862 -0.282 1.00 98.56 86 ILE A CA 1
ATOM 661 C C . ILE A 1 86 ? 6.061 -3.129 1.090 1.00 98.56 86 ILE A C 1
ATOM 663 O O . ILE A 1 86 ? 5.602 -2.194 1.739 1.00 98.56 86 ILE A O 1
ATOM 667 N N . ALA A 1 87 ? 6.105 -4.381 1.560 1.00 98.69 87 ALA A N 1
ATOM 668 C CA . ALA A 1 87 ? 5.656 -4.734 2.904 1.00 98.69 87 ALA A CA 1
ATOM 669 C C . ALA A 1 87 ? 6.425 -3.964 3.990 1.00 98.69 87 ALA A C 1
ATOM 671 O O . ALA A 1 87 ? 5.808 -3.414 4.893 1.00 98.69 87 ALA A O 1
ATOM 672 N N . GLN A 1 88 ? 7.752 -3.862 3.869 1.00 98.25 88 GLN A N 1
ATOM 673 C CA . GLN A 1 88 ? 8.589 -3.090 4.798 1.00 98.25 88 GLN A CA 1
ATOM 674 C C . GLN A 1 88 ? 8.308 -1.583 4.747 1.00 98.25 88 GLN A C 1
ATOM 676 O O . GLN A 1 88 ? 8.436 -0.908 5.764 1.00 98.25 88 GLN A O 1
ATOM 681 N N . GLY A 1 89 ? 7.927 -1.056 3.581 1.00 98.12 89 GLY A N 1
ATOM 682 C CA . GLY A 1 89 ? 7.545 0.344 3.413 1.00 98.12 89 GLY A CA 1
ATOM 683 C C . GLY A 1 89 ? 6.124 0.674 3.882 1.00 98.12 89 GLY A C 1
ATOM 684 O O . GLY A 1 89 ? 5.762 1.851 3.910 1.00 98.12 89 GLY A O 1
ATOM 685 N N . MET A 1 90 ? 5.321 -0.319 4.271 1.00 98.44 90 MET A N 1
ATOM 686 C CA . MET A 1 90 ? 4.049 -0.085 4.951 1.00 98.44 90 MET A CA 1
ATOM 687 C C . MET A 1 90 ? 4.288 0.009 6.454 1.00 98.44 90 MET A C 1
ATOM 689 O O . MET A 1 90 ? 4.673 -0.968 7.096 1.00 98.44 90 MET A O 1
ATOM 693 N N . LEU A 1 91 ? 4.023 1.178 7.028 1.00 98.38 91 LEU A N 1
ATOM 694 C CA . LEU A 1 91 ? 4.078 1.384 8.471 1.00 98.38 91 LEU A CA 1
ATOM 695 C C . LEU A 1 91 ? 2.664 1.338 9.035 1.00 98.38 91 LEU A C 1
ATOM 697 O O . LEU A 1 91 ? 1.714 1.788 8.396 1.00 98.38 91 LEU A O 1
ATOM 701 N N . GLY A 1 92 ? 2.490 0.800 10.237 1.00 97.94 92 GLY A N 1
ATOM 702 C CA . GLY A 1 92 ? 1.173 0.800 10.853 1.00 97.94 92 GLY A CA 1
ATOM 703 C C . GLY A 1 92 ? 1.196 0.635 12.356 1.00 97.94 92 GLY A C 1
ATOM 704 O O . GLY A 1 92 ? 2.096 0.015 12.921 1.00 97.94 92 GLY A O 1
ATOM 705 N N . THR A 1 93 ? 0.172 1.183 13.002 1.00 97.88 93 THR A N 1
ATOM 706 C CA . THR A 1 93 ? -0.076 0.999 14.428 1.00 97.88 93 THR A CA 1
ATOM 707 C C . THR A 1 93 ? -1.553 0.746 14.703 1.00 97.88 93 THR A C 1
ATOM 709 O O . THR A 1 93 ? -2.420 1.328 14.053 1.00 97.88 93 THR A O 1
ATOM 712 N N . LEU A 1 94 ? -1.848 -0.099 15.692 1.00 96.69 94 LEU A N 1
ATOM 713 C CA . LEU A 1 94 ? -3.193 -0.319 16.226 1.00 96.69 94 LEU A CA 1
ATOM 714 C C . LEU A 1 94 ? -3.160 -0.158 17.745 1.00 96.69 94 LEU A C 1
ATOM 716 O O . LEU A 1 94 ? -2.398 -0.835 18.434 1.00 96.69 94 LEU A O 1
ATOM 720 N N . GLY A 1 95 ? -3.943 0.778 18.280 1.00 94.75 95 GLY A N 1
ATOM 721 C CA . GLY A 1 95 ? -3.901 1.111 19.705 1.00 94.75 95 GLY A CA 1
ATOM 722 C C . GLY A 1 95 ? -2.509 1.553 20.175 1.00 94.75 95 GLY A C 1
ATOM 723 O O . GLY A 1 95 ? -2.149 1.311 21.324 1.00 94.75 95 GLY A O 1
ATOM 724 N N . GLY A 1 96 ? -1.707 2.143 19.280 1.00 94.56 96 GLY A N 1
ATOM 725 C CA . GLY A 1 96 ? -0.321 2.544 19.542 1.00 94.56 96 GLY A CA 1
ATOM 726 C C . GLY A 1 96 ? 0.713 1.414 19.486 1.00 94.56 96 GLY A C 1
ATOM 727 O O . GLY A 1 96 ? 1.888 1.674 19.726 1.00 94.56 96 GLY A O 1
ATOM 728 N N . LYS A 1 97 ? 0.319 0.173 19.171 1.00 95.56 97 LYS A N 1
ATOM 729 C CA . LYS A 1 97 ? 1.253 -0.944 18.967 1.00 95.56 97 LYS A CA 1
ATOM 730 C C . LYS A 1 97 ? 1.616 -1.070 17.500 1.00 95.56 97 LYS A C 1
ATOM 732 O O . LYS A 1 97 ? 0.721 -1.055 16.659 1.00 95.56 97 LYS A O 1
ATOM 737 N N . GLU A 1 98 ? 2.903 -1.221 17.215 1.00 97.19 98 GLU A N 1
ATOM 738 C CA . GLU A 1 98 ? 3.407 -1.414 15.857 1.00 97.19 98 GLU A CA 1
ATOM 739 C C . GLU A 1 98 ? 2.877 -2.705 15.231 1.00 97.19 98 GLU A C 1
ATOM 741 O O . GLU A 1 98 ? 2.763 -3.749 15.878 1.00 97.19 98 GLU A O 1
ATOM 746 N N . LEU A 1 99 ? 2.567 -2.610 13.945 1.00 97.56 99 LEU A N 1
ATOM 747 C CA . LEU A 1 99 ? 2.144 -3.710 13.100 1.00 97.56 99 LEU A CA 1
ATOM 748 C C . LEU A 1 99 ? 3.285 -4.076 12.156 1.00 97.56 99 LEU A C 1
ATOM 750 O O . LEU A 1 99 ? 3.904 -3.203 11.553 1.00 97.56 99 LEU A O 1
ATOM 754 N N . GLN A 1 100 ? 3.539 -5.373 12.005 1.00 97.94 100 GLN A N 1
ATOM 755 C CA . GLN A 1 100 ? 4.510 -5.880 11.041 1.00 97.94 100 GLN A CA 1
ATOM 756 C C . GLN A 1 100 ? 3.768 -6.394 9.815 1.00 97.94 100 GLN A C 1
ATOM 758 O O . GLN A 1 100 ? 3.032 -7.378 9.902 1.00 97.94 100 GLN A O 1
ATOM 763 N N . PHE A 1 101 ? 3.946 -5.713 8.684 1.00 98.56 101 PHE A N 1
ATOM 764 C CA . PHE A 1 101 ? 3.384 -6.153 7.417 1.00 98.56 101 PHE A CA 1
ATOM 765 C C . PHE A 1 101 ? 4.280 -7.208 6.774 1.00 98.56 101 PHE A C 1
ATOM 767 O O . PHE A 1 101 ? 5.474 -7.016 6.554 1.00 98.56 101 PHE A O 1
ATOM 774 N N . GLU A 1 102 ? 3.666 -8.331 6.443 1.00 98.50 102 GLU A N 1
ATOM 775 C CA . GLU A 1 102 ? 4.257 -9.441 5.722 1.00 98.50 102 GLU A CA 1
ATOM 776 C C . GLU A 1 102 ? 3.738 -9.438 4.290 1.00 98.50 102 GLU A C 1
ATOM 778 O O . GLU A 1 102 ? 2.543 -9.266 4.039 1.00 98.50 102 GLU A O 1
ATOM 783 N N . TYR A 1 103 ? 4.637 -9.684 3.345 1.00 98.62 103 TYR A N 1
ATOM 784 C CA . TYR A 1 103 ? 4.267 -9.981 1.972 1.00 98.62 103 TYR A CA 1
ATOM 785 C C . TYR A 1 103 ? 3.681 -11.398 1.881 1.00 98.62 103 TYR A C 1
ATOM 787 O O . TYR A 1 103 ? 4.325 -12.360 2.298 1.00 98.62 103 TYR A O 1
ATOM 795 N N . VAL A 1 104 ? 2.469 -11.525 1.331 1.00 98.44 104 VAL A N 1
ATOM 796 C CA . VAL A 1 104 ? 1.767 -12.809 1.182 1.00 98.44 104 VAL A CA 1
ATOM 797 C C . VAL A 1 104 ? 1.925 -13.340 -0.237 1.00 98.44 104 VAL A C 1
ATOM 799 O O . VAL A 1 104 ? 2.492 -14.410 -0.449 1.00 98.44 104 VAL A O 1
ATOM 802 N N . ASP A 1 105 ? 1.412 -12.596 -1.214 1.00 98.56 105 ASP A N 1
ATOM 803 C CA . ASP A 1 105 ? 1.456 -12.957 -2.625 1.00 98.56 105 ASP A CA 1
ATOM 804 C C . ASP A 1 105 ? 1.273 -11.727 -3.523 1.00 98.56 105 ASP A C 1
ATOM 806 O O . ASP A 1 105 ? 1.157 -10.588 -3.056 1.00 98.56 105 ASP A O 1
ATOM 810 N N . TYR A 1 106 ? 1.244 -11.964 -4.833 1.00 98.56 106 TYR A N 1
ATOM 811 C CA . TYR A 1 106 ? 0.917 -10.946 -5.815 1.00 98.56 106 TYR A CA 1
ATOM 812 C C . TYR A 1 106 ? 0.034 -11.502 -6.930 1.00 98.56 106 TYR A C 1
ATOM 814 O O . TYR A 1 106 ? 0.035 -12.696 -7.236 1.00 98.56 106 TYR A O 1
ATOM 822 N N . GLN A 1 107 ? -0.666 -10.594 -7.598 1.00 98.25 107 GLN A N 1
ATOM 823 C CA . GLN A 1 107 ? -1.265 -10.811 -8.905 1.00 98.25 107 GLN A CA 1
ATOM 824 C C . GLN A 1 107 ? -0.652 -9.829 -9.901 1.00 98.25 107 GLN A C 1
ATOM 826 O O . GLN A 1 107 ? -0.524 -8.647 -9.601 1.00 98.25 107 GLN A O 1
ATOM 831 N N . LEU A 1 108 ? -0.311 -10.309 -11.095 1.00 97.69 108 LEU A N 1
ATOM 832 C CA . LEU A 1 108 ? 0.102 -9.466 -12.214 1.00 97.69 108 LEU A CA 1
ATOM 833 C C . LEU A 1 108 ? -0.985 -9.466 -13.290 1.00 97.69 108 LEU A C 1
ATOM 835 O O . LEU A 1 108 ? -1.454 -10.526 -13.709 1.00 97.69 108 LEU A O 1
ATOM 839 N N . ARG A 1 109 ? -1.348 -8.274 -13.763 1.00 96.00 109 ARG A N 1
ATOM 840 C CA . ARG A 1 109 ? -2.072 -8.060 -15.017 1.00 96.00 109 ARG A CA 1
ATOM 841 C C . ARG A 1 109 ? -1.196 -7.243 -15.958 1.00 96.00 109 ARG A C 1
ATOM 843 O O . ARG A 1 109 ? -0.602 -6.249 -15.547 1.00 96.00 109 ARG A O 1
ATOM 850 N N . ILE A 1 110 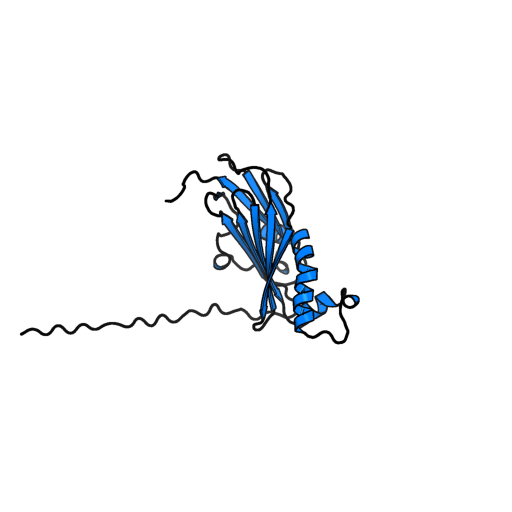? -1.105 -7.695 -17.202 1.00 93.19 110 ILE A N 1
ATOM 851 C CA . ILE A 1 110 ? -0.396 -6.998 -18.273 1.00 93.19 110 ILE A CA 1
ATOM 852 C C . ILE A 1 110 ? -1.470 -6.528 -19.247 1.00 93.19 110 ILE A C 1
ATOM 854 O O . ILE A 1 110 ? -2.108 -7.349 -19.904 1.00 93.19 110 ILE A O 1
ATOM 858 N N . GLU A 1 111 ? -1.693 -5.221 -19.273 1.00 87.00 111 GLU A N 1
ATOM 859 C CA . GLU A 1 111 ? -2.592 -4.544 -20.209 1.00 87.00 111 GLU A CA 1
ATOM 860 C C . GLU A 1 111 ? -1.717 -3.624 -21.078 1.00 87.00 111 GLU A C 1
ATOM 862 O O . GLU A 1 111 ? -0.727 -4.092 -21.643 1.00 87.00 111 GLU A O 1
ATOM 867 N N . ASP A 1 112 ? -2.003 -2.321 -21.123 1.00 86.31 112 ASP A N 1
ATOM 868 C CA . ASP A 1 112 ? -1.102 -1.319 -21.716 1.00 86.31 112 ASP A CA 1
ATOM 869 C C . ASP A 1 112 ? 0.090 -0.976 -20.796 1.00 86.31 112 ASP A C 1
ATOM 871 O O . ASP A 1 112 ? 1.091 -0.405 -21.224 1.00 86.31 112 ASP A O 1
ATOM 875 N N . HIS A 1 113 ? -0.014 -1.336 -19.516 1.00 91.56 113 HIS A N 1
ATOM 876 C CA . HIS A 1 113 ? 1.009 -1.190 -18.483 1.00 91.56 113 HIS A CA 1
ATOM 877 C C . HIS A 1 113 ? 1.019 -2.426 -17.573 1.00 91.56 113 HIS A C 1
ATOM 879 O O . HIS A 1 113 ? 0.123 -3.277 -17.627 1.00 91.56 113 HIS A O 1
ATOM 885 N N . PHE A 1 114 ? 2.041 -2.536 -16.725 1.00 95.69 114 PHE A N 1
ATOM 886 C CA . PHE A 1 114 ? 2.122 -3.587 -15.718 1.00 95.69 114 PHE A CA 1
ATOM 887 C C . PHE A 1 114 ? 1.343 -3.150 -14.491 1.00 95.69 114 PHE A C 1
ATOM 889 O O . PHE A 1 114 ? 1.673 -2.133 -13.890 1.00 95.69 114 PHE A O 1
ATOM 896 N N . ARG A 1 115 ? 0.339 -3.933 -14.100 1.00 97.25 115 ARG A N 1
ATOM 897 C CA . ARG A 1 115 ? -0.413 -3.731 -12.864 1.00 97.25 115 ARG A CA 1
ATOM 898 C C . ARG A 1 115 ? -0.159 -4.897 -11.925 1.00 97.25 115 ARG A C 1
ATOM 900 O O . ARG A 1 115 ? -0.670 -6.000 -12.134 1.00 97.25 115 ARG A O 1
ATOM 907 N N . TYR A 1 116 ? 0.621 -4.639 -10.887 1.00 98.38 116 TYR A N 1
ATOM 908 C CA . TYR A 1 116 ? 0.814 -5.561 -9.779 1.00 98.38 116 TYR A CA 1
ATOM 909 C C . TYR A 1 116 ? -0.191 -5.246 -8.684 1.00 98.38 116 TYR A C 1
ATOM 911 O O . TYR A 1 116 ? -0.370 -4.086 -8.339 1.00 98.38 116 TYR A O 1
ATOM 919 N N . THR A 1 117 ? -0.803 -6.268 -8.104 1.00 98.62 117 THR A N 1
ATOM 920 C CA . THR A 1 117 ? -1.530 -6.167 -6.839 1.00 98.62 117 THR A CA 1
ATOM 921 C C . THR A 1 117 ? -0.828 -7.066 -5.839 1.00 98.62 117 THR A C 1
ATOM 923 O O . THR A 1 117 ? -0.922 -8.288 -5.939 1.00 98.62 117 THR A O 1
ATOM 926 N N . PHE A 1 118 ? -0.096 -6.465 -4.907 1.00 98.81 118 PHE A N 1
ATOM 927 C CA . PHE A 1 118 ? 0.562 -7.152 -3.803 1.00 98.81 118 PHE A CA 1
ATOM 928 C C . PHE A 1 118 ? -0.417 -7.288 -2.643 1.00 98.81 118 PHE A C 1
ATOM 930 O O . PHE A 1 118 ? -1.078 -6.317 -2.268 1.00 98.81 118 PHE A O 1
ATOM 937 N N . ARG A 1 119 ? -0.507 -8.484 -2.064 1.00 98.81 119 ARG A N 1
ATOM 938 C CA . ARG A 1 119 ? -1.288 -8.723 -0.851 1.00 98.81 119 ARG A CA 1
ATOM 939 C C . ARG A 1 119 ? -0.353 -8.758 0.336 1.00 98.81 119 ARG A C 1
ATOM 941 O O . ARG A 1 119 ? 0.580 -9.562 0.380 1.00 98.81 119 ARG A O 1
ATOM 948 N N . LEU A 1 120 ? -0.619 -7.881 1.290 1.00 98.81 120 LEU A N 1
ATOM 949 C CA . LEU A 1 120 ? 0.128 -7.784 2.533 1.00 98.81 120 LEU A CA 1
ATOM 950 C C . LEU A 1 120 ? -0.784 -8.121 3.703 1.00 98.81 120 LEU A C 1
ATOM 952 O O . LEU A 1 120 ? -1.999 -7.902 3.642 1.00 98.81 120 LEU A O 1
ATOM 956 N N . ARG A 1 121 ? -0.192 -8.610 4.785 1.00 98.56 121 ARG A N 1
ATOM 957 C CA . ARG A 1 121 ? -0.908 -8.923 6.019 1.00 98.56 121 ARG A CA 1
ATOM 958 C C . ARG A 1 121 ? -0.136 -8.426 7.227 1.00 98.56 121 ARG A C 1
ATOM 960 O O . ARG A 1 121 ? 1.062 -8.653 7.299 1.00 98.56 121 ARG A O 1
ATOM 967 N N . ALA A 1 122 ? -0.827 -7.853 8.204 1.00 98.31 122 ALA A N 1
ATOM 968 C CA . ALA A 1 122 ? -0.283 -7.665 9.544 1.00 98.31 122 ALA A CA 1
ATOM 969 C C . ALA A 1 122 ? -1.219 -8.289 10.581 1.00 98.31 122 ALA A C 1
ATOM 971 O O . ALA A 1 122 ? -2.367 -7.870 10.721 1.00 98.31 122 ALA A O 1
ATOM 972 N N . SER A 1 123 ? -0.733 -9.296 11.301 1.00 96.44 123 SER A N 1
ATOM 973 C CA . SER A 1 123 ? -1.487 -9.946 12.377 1.00 96.44 123 SER A CA 1
ATOM 974 C C . SER A 1 123 ? -1.377 -9.134 13.664 1.00 96.44 123 SER A C 1
ATOM 976 O O . SER A 1 123 ? -0.312 -8.598 13.970 1.00 96.44 123 SER A O 1
ATOM 978 N N . PHE A 1 124 ? -2.438 -9.102 14.465 1.00 93.06 124 PHE A N 1
ATOM 979 C CA . PHE A 1 124 ? -2.392 -8.526 15.806 1.00 93.06 124 PHE A CA 1
ATOM 980 C C . PHE A 1 124 ? -3.082 -9.454 16.820 1.00 93.06 124 PHE A C 1
ATOM 982 O O . PHE A 1 124 ? -4.130 -10.028 16.533 1.00 93.06 124 PHE A O 1
ATOM 989 N N . PRO A 1 125 ? -2.493 -9.649 18.015 1.00 73.81 125 PRO A N 1
ATOM 990 C CA . PRO A 1 125 ? -2.954 -10.669 18.959 1.00 73.81 125 PRO A CA 1
ATOM 991 C C . PRO A 1 125 ? -4.212 -10.264 19.740 1.00 73.81 125 PRO A C 1
ATOM 993 O O . PRO A 1 125 ? -4.863 -11.112 20.350 1.00 73.81 125 PRO A O 1
ATOM 996 N N . GLU A 1 126 ? -4.539 -8.974 19.775 1.00 80.06 126 GLU A N 1
ATOM 997 C CA . GLU A 1 126 ? -5.642 -8.452 20.574 1.00 80.06 126 GLU A CA 1
ATOM 998 C C . GLU A 1 126 ? -6.922 -8.399 19.754 1.00 80.06 126 GLU A C 1
ATOM 1000 O O . GLU A 1 126 ? -6.974 -7.761 18.706 1.00 80.06 126 GLU A O 1
ATOM 1005 N N . ARG A 1 127 ? -7.982 -9.034 20.264 1.00 77.00 127 ARG A N 1
ATOM 1006 C CA . ARG A 1 127 ? -9.317 -8.827 19.705 1.00 77.00 127 ARG A CA 1
ATOM 1007 C C . ARG A 1 127 ? -9.694 -7.362 19.841 1.00 77.00 127 ARG A C 1
ATOM 1009 O O . ARG A 1 127 ? -9.546 -6.771 20.913 1.00 77.00 127 ARG A O 1
ATOM 1016 N N . LEU A 1 128 ? -10.234 -6.816 18.761 1.00 83.50 128 LEU A N 1
ATOM 1017 C CA . LEU A 1 128 ? -10.793 -5.476 18.750 1.00 83.50 128 LEU A CA 1
ATOM 1018 C C . LEU A 1 128 ? -11.883 -5.364 19.824 1.00 83.50 128 LEU A C 1
ATOM 1020 O O . LEU A 1 128 ? -12.797 -6.177 19.889 1.00 83.50 128 LEU A O 1
ATOM 1024 N N . GLY A 1 129 ? -11.779 -4.364 20.693 1.00 79.31 129 GLY A N 1
ATOM 1025 C CA . GLY A 1 129 ? -12.817 -4.074 21.679 1.00 79.31 129 GLY A CA 1
ATOM 1026 C C . GLY A 1 129 ? -13.926 -3.180 21.116 1.00 79.31 129 GLY A C 1
ATOM 1027 O O . GLY A 1 129 ? -13.825 -2.620 20.022 1.00 79.31 129 GLY A O 1
ATOM 1028 N N . SER A 1 130 ? -14.965 -2.958 21.921 1.00 79.88 130 SER A N 1
ATOM 1029 C CA . SER A 1 130 ? -16.028 -1.989 21.608 1.00 79.88 130 SER A CA 1
ATOM 1030 C C . SER A 1 130 ? -15.596 -0.528 21.805 1.00 79.88 130 SER A C 1
ATOM 1032 O O . SER A 1 130 ? -16.272 0.376 21.329 1.00 79.88 130 SER A O 1
ATOM 1034 N N . ALA A 1 131 ? -14.490 -0.285 22.521 1.00 81.94 131 ALA A N 1
ATOM 1035 C CA . ALA A 1 131 ? -14.062 1.050 22.951 1.00 81.94 131 ALA A CA 1
ATOM 1036 C C . ALA A 1 131 ? -13.390 1.905 21.856 1.00 81.94 131 ALA A C 1
ATOM 1038 O O . ALA A 1 131 ? -13.098 3.067 22.109 1.00 81.94 131 ALA A O 1
ATOM 1039 N N . GLY A 1 132 ? -13.185 1.374 20.647 1.00 87.69 132 GLY A N 1
ATOM 1040 C CA . GLY A 1 132 ? -12.496 2.084 19.568 1.00 87.69 132 GLY A CA 1
ATOM 1041 C C . GLY A 1 132 ? -10.986 2.105 19.777 1.00 87.69 132 GLY A C 1
ATOM 1042 O O . GLY A 1 132 ? -10.489 2.677 20.742 1.00 87.69 132 GLY A O 1
ATOM 1043 N N . GLN A 1 133 ? -10.239 1.485 18.870 1.00 93.94 133 GLN A N 1
ATOM 1044 C CA . GLN A 1 133 ? -8.778 1.528 18.867 1.00 93.94 133 GLN A CA 1
ATOM 1045 C C . GLN A 1 133 ? -8.290 2.389 17.698 1.00 93.94 133 GLN A C 1
ATOM 1047 O O . GLN A 1 133 ? -8.720 2.153 16.567 1.00 93.94 133 GLN A O 1
ATOM 1052 N N . PRO A 1 134 ? -7.408 3.376 17.932 1.00 96.56 134 PRO A N 1
ATOM 1053 C CA . PRO A 1 134 ? -6.794 4.135 16.851 1.00 96.56 134 PRO A CA 1
ATOM 1054 C C . PRO A 1 134 ? -5.996 3.220 15.925 1.00 96.56 134 PRO A C 1
ATOM 1056 O O . PRO A 1 134 ? -5.153 2.458 16.393 1.00 96.56 134 PRO A O 1
ATOM 1059 N N . LEU A 1 135 ? -6.263 3.317 14.630 1.00 97.75 135 LEU A N 1
ATOM 1060 C CA . LEU A 1 135 ? -5.506 2.687 13.561 1.00 97.75 135 LEU A CA 1
ATOM 1061 C C . LEU A 1 135 ? -4.830 3.776 12.739 1.00 97.75 135 LEU A C 1
ATOM 1063 O O . LEU A 1 135 ? -5.497 4.704 12.274 1.00 97.75 135 LEU A O 1
ATOM 1067 N N . VAL A 1 136 ? -3.529 3.612 12.531 1.00 98.38 136 VAL A N 1
ATOM 1068 C CA . VAL A 1 136 ? -2.741 4.410 11.593 1.00 98.38 136 VAL A CA 1
ATOM 1069 C C . VAL A 1 136 ? -2.052 3.459 10.626 1.00 98.38 136 VAL A C 1
ATOM 1071 O O . VAL A 1 136 ? -1.456 2.482 11.074 1.00 98.38 136 VAL A O 1
ATOM 1074 N N . VAL A 1 137 ? -2.140 3.717 9.322 1.00 98.56 137 VAL A N 1
ATOM 1075 C CA . VAL A 1 137 ? -1.390 2.984 8.287 1.00 98.56 137 VAL A CA 1
ATOM 1076 C C . VAL A 1 137 ? -0.816 3.987 7.300 1.00 98.56 137 VAL A C 1
ATOM 1078 O O . VAL A 1 137 ? -1.561 4.788 6.751 1.00 98.56 137 VAL A O 1
ATOM 1081 N N . GLU A 1 138 ? 0.482 3.935 7.052 1.00 98.25 138 GLU A N 1
ATOM 1082 C CA . GLU A 1 138 ? 1.200 4.862 6.180 1.00 98.25 138 GLU A CA 1
ATOM 1083 C C . GLU A 1 138 ? 1.914 4.098 5.060 1.00 98.25 138 GLU A C 1
ATOM 1085 O O . GLU A 1 138 ? 2.599 3.105 5.315 1.00 98.25 138 GLU A O 1
ATOM 1090 N N . ASP A 1 139 ? 1.772 4.582 3.822 1.00 97.94 139 ASP A N 1
ATOM 1091 C CA . ASP A 1 139 ? 2.606 4.148 2.699 1.00 97.94 139 ASP A CA 1
ATOM 1092 C C . ASP A 1 139 ? 3.863 5.023 2.589 1.00 97.94 139 ASP A C 1
ATOM 1094 O O . ASP A 1 139 ? 3.794 6.190 2.196 1.00 97.94 139 ASP A O 1
ATOM 1098 N N . THR A 1 140 ? 5.033 4.456 2.885 1.00 97.06 140 THR A N 1
ATOM 1099 C CA . THR A 1 140 ? 6.324 5.142 2.698 1.00 97.06 140 THR A CA 1
ATOM 1100 C C . THR A 1 140 ? 7.008 4.806 1.378 1.00 97.06 140 THR A C 1
ATOM 1102 O O . THR A 1 140 ? 8.007 5.436 1.020 1.00 97.06 140 THR A O 1
ATOM 1105 N N . ASN A 1 141 ? 6.464 3.854 0.620 1.00 96.69 141 ASN A N 1
ATOM 1106 C CA . ASN A 1 141 ? 7.024 3.450 -0.658 1.00 96.69 141 ASN A CA 1
ATOM 1107 C C . ASN A 1 141 ? 6.928 4.598 -1.665 1.00 96.69 141 ASN A C 1
ATOM 1109 O O . ASN A 1 141 ? 6.011 5.414 -1.596 1.00 96.69 141 ASN A O 1
ATOM 1113 N N . PHE A 1 142 ? 7.866 4.663 -2.613 1.00 93.69 142 PHE A N 1
ATOM 1114 C CA . PHE A 1 142 ? 7.808 5.563 -3.777 1.00 93.69 142 PHE A CA 1
ATOM 1115 C C . PHE A 1 142 ? 7.452 7.030 -3.446 1.00 93.69 142 PHE A C 1
ATOM 1117 O O . PHE A 1 142 ? 6.854 7.726 -4.260 1.00 93.69 142 PHE A O 1
ATOM 1124 N N . ALA A 1 143 ? 7.777 7.518 -2.242 1.00 88.94 143 ALA A N 1
ATOM 1125 C CA . ALA A 1 143 ? 7.311 8.819 -1.752 1.00 88.94 143 ALA A CA 1
ATOM 1126 C C . ALA A 1 143 ? 7.802 10.001 -2.607 1.00 88.94 143 ALA A C 1
ATOM 1128 O O . ALA A 1 143 ? 7.174 11.054 -2.624 1.00 88.94 143 ALA A O 1
ATOM 1129 N N . LEU A 1 144 ? 8.913 9.808 -3.320 1.00 89.00 144 LEU A N 1
ATOM 1130 C CA . LEU A 1 144 ? 9.523 10.801 -4.202 1.00 89.00 144 LEU A CA 1
ATOM 1131 C C . LEU A 1 144 ? 9.231 10.545 -5.689 1.00 89.00 144 LEU A C 1
ATOM 1133 O O . LEU A 1 144 ? 9.548 11.394 -6.518 1.00 89.00 144 LEU A O 1
ATOM 1137 N N . GLU A 1 145 ? 8.625 9.407 -6.036 1.00 92.25 145 GLU A N 1
ATOM 1138 C CA . GLU A 1 145 ? 8.434 8.998 -7.430 1.00 92.25 145 GLU A CA 1
ATOM 1139 C C . GLU A 1 145 ? 7.105 9.508 -7.995 1.00 92.25 145 GLU A C 1
ATOM 1141 O O . GLU A 1 145 ? 6.083 9.401 -7.303 1.00 92.25 145 GLU A O 1
ATOM 1146 N N . PRO A 1 146 ? 7.088 10.043 -9.234 1.00 92.81 146 PRO A N 1
ATOM 1147 C CA . PRO A 1 146 ? 5.887 10.582 -9.870 1.00 92.81 146 PRO A CA 1
ATOM 1148 C C . PRO A 1 146 ? 4.773 9.553 -9.975 1.00 92.81 146 PRO A C 1
ATOM 1150 O O . PRO A 1 146 ? 5.050 8.372 -10.144 1.00 92.81 146 PRO A O 1
ATOM 1153 N N . GLY A 1 147 ? 3.519 9.993 -9.888 1.00 92.75 147 GLY A N 1
ATOM 1154 C CA . GLY A 1 147 ? 2.362 9.117 -10.064 1.00 92.75 147 GLY A CA 1
ATOM 1155 C C . GLY A 1 147 ? 1.123 9.572 -9.307 1.00 92.75 147 GLY A C 1
ATOM 1156 O O . GLY A 1 147 ? 1.182 10.429 -8.421 1.00 92.75 147 GLY A O 1
ATOM 1157 N N . GLU A 1 148 ? -0.009 8.976 -9.664 1.00 94.56 148 GLU A N 1
ATOM 1158 C CA . GLU A 1 148 ? -1.244 9.096 -8.899 1.00 94.56 148 GLU A CA 1
ATOM 1159 C C . GLU A 1 148 ? -1.207 8.186 -7.667 1.00 94.56 148 GLU A C 1
ATOM 1161 O O . GLU A 1 148 ? -0.765 7.041 -7.724 1.00 94.56 148 GLU A O 1
ATOM 1166 N N . PHE A 1 149 ? -1.737 8.667 -6.549 1.00 95.94 149 PHE A N 1
ATOM 1167 C CA . PHE A 1 149 ? -1.946 7.887 -5.338 1.00 95.94 149 PHE A CA 1
ATOM 1168 C C . PHE A 1 149 ? -3.427 7.877 -4.958 1.00 95.94 149 PHE A C 1
ATOM 1170 O O . PHE A 1 149 ? -4.104 8.908 -4.998 1.00 95.94 149 PHE A O 1
ATOM 1177 N N . ARG A 1 150 ? -3.927 6.702 -4.569 1.00 97.56 150 ARG A N 1
ATOM 1178 C CA . ARG A 1 150 ? -5.277 6.489 -4.039 1.00 97.56 150 ARG A CA 1
ATOM 1179 C C . ARG A 1 150 ? -5.216 5.686 -2.751 1.00 97.56 150 ARG A C 1
ATOM 1181 O O . ARG A 1 150 ? -4.479 4.708 -2.651 1.00 97.56 150 ARG A O 1
ATOM 1188 N N . LEU A 1 151 ? -6.070 6.052 -1.805 1.00 98.00 151 LEU A N 1
ATOM 1189 C CA . LEU A 1 151 ? -6.216 5.368 -0.525 1.00 98.00 151 LEU A CA 1
ATOM 1190 C C . LEU A 1 151 ? -7.692 5.110 -0.240 1.00 98.00 151 LEU A C 1
ATOM 1192 O O . LEU A 1 151 ? -8.528 5.999 -0.419 1.00 98.00 151 LEU A O 1
ATOM 1196 N N . ALA A 1 152 ? -7.998 3.900 0.212 1.00 98.38 152 ALA A N 1
ATOM 1197 C CA . ALA A 1 152 ? -9.301 3.517 0.733 1.00 98.38 152 ALA A CA 1
ATOM 1198 C C . ALA A 1 152 ? -9.133 2.576 1.929 1.00 98.38 152 ALA A C 1
ATOM 1200 O O . ALA A 1 152 ? -8.118 1.888 2.068 1.00 98.38 152 ALA A O 1
ATOM 1201 N N . ALA A 1 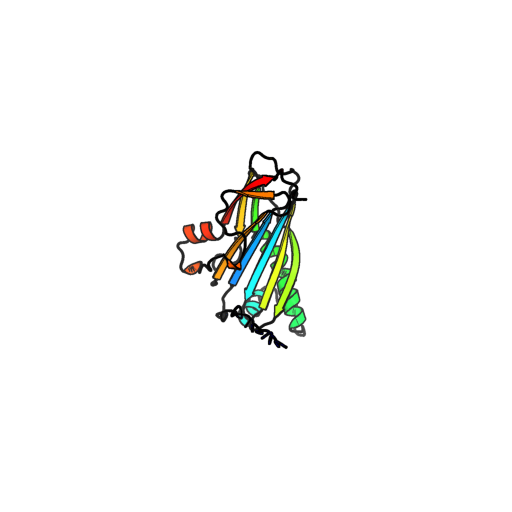153 ? -10.145 2.524 2.789 1.00 98.56 153 ALA A N 1
ATOM 1202 C CA . ALA A 1 153 ? -10.151 1.639 3.938 1.00 98.56 153 ALA A CA 1
ATOM 1203 C C . ALA A 1 153 ? -11.550 1.125 4.269 1.00 98.56 153 ALA A C 1
ATOM 1205 O O . ALA A 1 153 ? -12.515 1.885 4.310 1.00 98.56 153 ALA A O 1
ATOM 1206 N N . ARG A 1 154 ? -11.663 -0.166 4.584 1.00 98.06 154 ARG A N 1
ATOM 1207 C CA . ARG A 1 154 ? -12.928 -0.775 5.016 1.00 98.06 154 ARG A CA 1
ATOM 1208 C C . ARG A 1 154 ? -12.737 -1.782 6.141 1.00 98.06 154 ARG A C 1
ATOM 1210 O O . ARG A 1 154 ? -11.719 -2.464 6.219 1.00 98.06 154 ARG A O 1
ATOM 1217 N N . GLY A 1 155 ? -13.749 -1.901 6.993 1.00 97.00 155 GLY A N 1
ATOM 1218 C CA . GLY A 1 155 ? -13.863 -3.031 7.912 1.00 97.00 155 GLY A CA 1
ATOM 1219 C C . GLY A 1 155 ? -14.335 -4.282 7.170 1.00 97.00 155 GLY A C 1
ATOM 1220 O O . GLY A 1 155 ? -15.100 -4.187 6.208 1.00 97.00 155 GLY A O 1
ATOM 1221 N N . LEU A 1 156 ? -13.855 -5.444 7.599 1.00 95.25 156 LEU A N 1
ATOM 1222 C CA . LEU A 1 156 ? -14.414 -6.743 7.232 1.00 95.25 156 LEU A CA 1
ATOM 1223 C C . LEU A 1 156 ? -15.563 -7.106 8.189 1.00 95.25 156 LEU A C 1
ATOM 1225 O O . LEU A 1 156 ? -15.979 -6.298 9.020 1.00 95.25 156 LEU A O 1
ATOM 1229 N N . GLU A 1 157 ? -16.110 -8.314 8.050 1.00 90.62 157 GLU A N 1
ATOM 1230 C CA . GLU A 1 157 ? -17.220 -8.791 8.877 1.00 90.62 157 GLU A CA 1
ATOM 1231 C C . GLU A 1 157 ? -16.942 -8.595 10.377 1.00 90.62 157 GLU A C 1
ATOM 1233 O O . GLU A 1 157 ? -15.878 -8.946 10.886 1.00 90.62 157 GLU A O 1
ATOM 1238 N N . GLY A 1 158 ? -17.901 -7.995 11.085 1.00 90.94 158 GLY A N 1
ATOM 1239 C CA . GLY A 1 158 ? -17.770 -7.725 12.515 1.00 90.94 158 GLY A CA 1
ATOM 1240 C C . GLY A 1 158 ? -16.832 -6.568 12.874 1.00 90.94 158 GLY A C 1
ATOM 1241 O O . GLY A 1 158 ? -16.602 -6.351 14.061 1.00 90.94 158 GLY A O 1
ATOM 1242 N N . VAL A 1 159 ? -16.326 -5.789 11.912 1.00 94.44 159 VAL A N 1
ATOM 1243 C CA . VAL A 1 159 ? -15.449 -4.634 12.160 1.00 94.44 159 VAL A CA 1
ATOM 1244 C C . VAL A 1 159 ? -15.979 -3.387 11.463 1.00 94.44 159 VAL A C 1
ATOM 1246 O O . VAL A 1 159 ? -16.403 -3.425 10.310 1.00 94.44 159 VAL A O 1
ATOM 1249 N N . ARG A 1 160 ? -15.939 -2.243 12.152 1.00 95.31 160 ARG A N 1
ATOM 1250 C CA . ARG A 1 160 ? -16.247 -0.934 11.558 1.00 95.31 160 ARG A CA 1
ATOM 1251 C C . ARG A 1 160 ? -15.080 0.024 11.726 1.00 95.31 160 ARG A C 1
ATOM 1253 O O . ARG A 1 160 ? -14.425 0.034 12.767 1.00 95.31 160 ARG A O 1
ATOM 1260 N N . LEU A 1 161 ? -14.890 0.860 10.709 1.00 96.44 161 LEU A N 1
ATOM 1261 C CA . LEU A 1 161 ? -13.996 2.011 10.753 1.00 96.44 161 LEU A CA 1
ATOM 1262 C C . LEU A 1 161 ? -14.834 3.262 10.979 1.00 96.44 161 LEU A C 1
ATOM 1264 O O . LEU A 1 161 ? -15.678 3.617 10.160 1.00 96.44 161 LEU A O 1
ATOM 1268 N N . LEU A 1 162 ? -14.622 3.906 12.116 1.00 95.62 162 LEU A N 1
ATOM 1269 C CA . LEU A 1 162 ? -15.213 5.188 12.458 1.00 95.62 162 LEU A CA 1
ATOM 1270 C C . LEU A 1 162 ? -14.183 6.280 12.182 1.00 95.62 162 LEU A C 1
ATOM 1272 O O . LEU A 1 162 ? -12.988 6.063 12.372 1.00 95.62 162 LEU A O 1
ATOM 1276 N N . GLN A 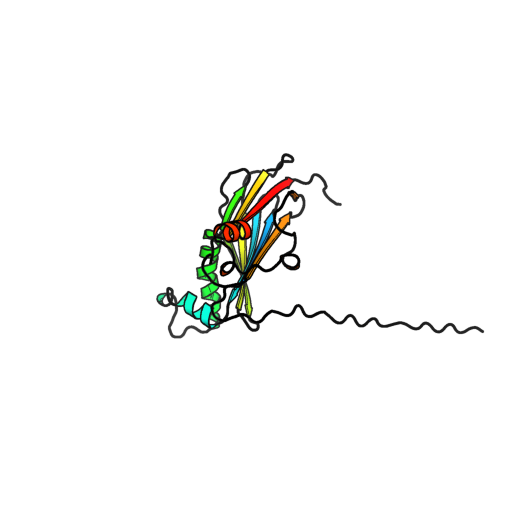1 163 ? -14.645 7.458 11.760 1.00 95.00 163 GLN A N 1
ATOM 1277 C CA . GLN A 1 163 ? -13.781 8.628 11.535 1.00 95.00 163 GLN A CA 1
ATOM 1278 C C . GLN A 1 163 ? -12.596 8.356 10.586 1.00 95.00 163 GLN A C 1
ATOM 1280 O O . GLN A 1 163 ? -11.549 8.984 10.714 1.00 95.00 163 GLN A O 1
ATOM 1285 N N . ALA A 1 164 ? -12.752 7.418 9.647 1.00 97.06 164 ALA A N 1
ATOM 1286 C CA . ALA A 1 164 ? -11.726 7.153 8.650 1.00 97.06 164 ALA A CA 1
ATOM 1287 C C . ALA A 1 164 ? -11.539 8.382 7.747 1.00 97.06 164 ALA A C 1
ATOM 1289 O O . ALA A 1 164 ? -12.518 8.950 7.262 1.00 97.06 164 ALA A O 1
ATOM 1290 N N . ASN A 1 165 ? -10.289 8.770 7.492 1.00 96.88 165 ASN A N 1
ATOM 1291 C CA . ASN A 1 165 ? -9.946 9.843 6.549 1.00 96.88 165 ASN A CA 1
ATOM 1292 C C . ASN A 1 165 ? -9.889 9.374 5.079 1.00 96.88 165 ASN A C 1
ATOM 1294 O O . ASN A 1 165 ? -9.420 10.116 4.219 1.00 96.88 165 ASN A O 1
ATOM 1298 N N . ALA A 1 166 ? -10.368 8.162 4.792 1.00 96.56 166 ALA A N 1
ATOM 1299 C CA . ALA A 1 166 ? -10.390 7.554 3.469 1.00 96.56 166 ALA A CA 1
ATOM 1300 C C . ALA A 1 166 ? -11.782 6.960 3.170 1.00 96.56 166 ALA A C 1
ATOM 1302 O O . ALA A 1 166 ? -12.480 6.542 4.100 1.00 96.56 166 ALA A O 1
ATOM 1303 N N . PRO A 1 167 ? -12.202 6.905 1.892 1.00 97.50 167 PRO A N 1
ATOM 1304 C CA . PRO A 1 167 ? -13.435 6.230 1.494 1.00 97.50 167 PRO A CA 1
ATOM 1305 C C . PRO A 1 167 ? -13.328 4.708 1.657 1.00 97.50 167 PRO A C 1
ATOM 1307 O O . PRO A 1 167 ? -12.247 4.162 1.866 1.00 97.50 167 PRO A O 1
ATOM 1310 N N . THR A 1 168 ? -14.454 4.003 1.531 1.00 97.06 168 THR A N 1
ATOM 1311 C CA . THR A 1 168 ? -14.517 2.541 1.704 1.00 97.06 168 THR A CA 1
ATOM 1312 C C . THR A 1 168 ? -14.124 1.739 0.467 1.00 97.06 168 THR A C 1
ATOM 1314 O O . THR A 1 168 ? -13.817 0.549 0.585 1.00 97.06 168 THR A O 1
ATOM 1317 N N . ALA A 1 169 ? -14.120 2.378 -0.702 1.00 95.56 169 ALA A N 1
ATOM 1318 C CA . ALA A 1 169 ? -13.777 1.786 -1.985 1.00 95.56 169 ALA A CA 1
ATOM 1319 C C . ALA A 1 169 ? -12.742 2.656 -2.715 1.00 95.56 169 ALA A C 1
ATOM 1321 O O . ALA A 1 169 ? -12.722 3.879 -2.563 1.00 95.56 169 ALA A O 1
ATOM 1322 N N . ILE A 1 170 ? -11.864 2.025 -3.498 1.00 95.12 170 ILE A N 1
ATOM 1323 C CA . ILE A 1 170 ? -10.798 2.726 -4.236 1.00 95.12 170 ILE A CA 1
ATOM 1324 C C . ILE A 1 170 ? -11.384 3.594 -5.351 1.00 95.12 170 ILE A C 1
ATOM 1326 O O . ILE A 1 170 ? -10.847 4.654 -5.665 1.00 95.12 170 ILE A O 1
ATOM 1330 N N . GLU A 1 171 ? -12.507 3.169 -5.918 1.00 93.12 171 GLU A N 1
ATOM 1331 C CA . GLU A 1 171 ? -13.241 3.862 -6.973 1.00 93.12 171 GLU A CA 1
ATOM 1332 C C . GLU A 1 171 ? -13.803 5.204 -6.487 1.00 93.12 171 GLU A C 1
ATOM 1334 O O . GLU A 1 171 ? -13.859 6.164 -7.254 1.00 93.12 171 GLU A O 1
ATOM 1339 N N . ASP A 1 172 ? -14.141 5.286 -5.198 1.00 93.88 172 ASP A N 1
ATOM 1340 C CA . ASP A 1 172 ? -14.611 6.505 -4.534 1.00 93.88 172 ASP A CA 1
ATOM 1341 C C . ASP A 1 172 ? -13.447 7.410 -4.083 1.00 93.88 172 ASP A C 1
ATOM 1343 O O . ASP A 1 172 ? -13.656 8.554 -3.666 1.00 93.88 172 ASP A O 1
ATOM 1347 N N . SER A 1 173 ? -12.208 6.910 -4.155 1.00 93.06 173 SER A N 1
ATOM 1348 C CA . SER A 1 173 ? -10.999 7.660 -3.824 1.00 93.06 173 SER A CA 1
ATOM 1349 C C . SER A 1 173 ? -10.600 8.572 -4.975 1.00 93.06 173 SER A C 1
ATOM 1351 O O . SER A 1 173 ? -10.517 8.158 -6.135 1.00 93.06 173 SER A O 1
ATOM 1353 N N . ARG A 1 174 ? -10.332 9.839 -4.651 1.00 89.81 174 ARG A N 1
ATOM 1354 C CA . ARG A 1 174 ? -9.815 10.800 -5.627 1.00 89.81 174 ARG A CA 1
ATOM 1355 C C . ARG A 1 174 ? -8.329 10.523 -5.857 1.00 89.81 174 ARG A C 1
ATOM 1357 O O . ARG A 1 174 ? -7.613 10.376 -4.870 1.00 89.81 174 ARG A O 1
ATOM 1364 N N . PRO A 1 175 ? -7.863 10.475 -7.114 1.00 91.12 175 PRO A N 1
ATOM 1365 C CA . PRO A 1 175 ? -6.437 10.394 -7.389 1.00 91.12 175 PRO A CA 1
ATOM 1366 C C . PRO A 1 175 ? -5.728 11.668 -6.927 1.00 91.12 175 PRO A C 1
ATOM 1368 O O . PRO A 1 175 ? -6.273 12.770 -7.036 1.00 91.12 175 PRO A O 1
ATOM 1371 N N . ILE A 1 176 ? -4.517 11.501 -6.405 1.00 89.94 176 ILE A N 1
ATOM 1372 C CA . ILE A 1 176 ? -3.684 12.581 -5.874 1.00 89.94 176 ILE A CA 1
ATOM 1373 C C . ILE A 1 176 ? -2.318 12.497 -6.542 1.00 89.94 176 ILE A C 1
ATOM 1375 O O . ILE A 1 176 ? -1.685 11.447 -6.493 1.00 89.94 176 ILE A O 1
ATOM 1379 N N . VAL A 1 177 ? -1.837 13.598 -7.112 1.00 89.19 177 VAL A N 1
ATOM 1380 C CA . VAL A 1 177 ? -0.462 13.691 -7.618 1.00 89.19 177 VAL A CA 1
ATOM 1381 C C . VAL A 1 177 ? 0.420 14.226 -6.493 1.00 89.19 177 VAL A C 1
ATOM 1383 O O . VAL A 1 177 ? 0.354 15.403 -6.133 1.00 89.19 177 VAL A O 1
ATOM 1386 N N . LEU A 1 178 ? 1.219 13.350 -5.882 1.00 82.94 178 LEU A N 1
ATOM 1387 C CA . LEU A 1 178 ? 1.946 13.685 -4.650 1.00 82.94 178 LEU A CA 1
ATOM 1388 C C . LEU A 1 178 ? 3.041 14.743 -4.869 1.00 82.94 178 LEU A C 1
ATOM 1390 O O . LEU A 1 178 ? 3.298 15.528 -3.966 1.00 82.94 178 LEU A O 1
ATOM 1394 N N . GLN A 1 179 ? 3.634 14.828 -6.063 1.00 82.50 179 GLN A N 1
ATOM 1395 C CA . GLN A 1 179 ? 4.682 15.810 -6.405 1.00 82.50 179 GLN A CA 1
ATOM 1396 C C . GLN A 1 179 ? 4.159 17.238 -6.491 1.00 82.50 179 GLN A C 1
ATOM 1398 O O . GLN A 1 179 ? 4.910 18.187 -6.290 1.00 82.50 179 GLN A O 1
ATOM 1403 N N . GLU A 1 180 ? 2.883 17.386 -6.834 1.00 84.44 180 GLU A N 1
ATOM 1404 C CA . GLU A 1 180 ? 2.211 18.683 -6.917 1.00 84.44 180 GLU A CA 1
ATOM 1405 C C . GLU A 1 180 ? 1.663 19.118 -5.552 1.00 84.44 180 GLU A C 1
ATOM 1407 O O . GLU A 1 180 ? 1.069 20.186 -5.418 1.00 84.44 180 GLU A O 1
ATOM 1412 N N . THR A 1 181 ? 1.851 18.279 -4.533 1.00 82.62 181 THR A N 1
ATOM 1413 C CA . THR A 1 181 ? 1.368 18.500 -3.180 1.00 82.62 181 THR A CA 1
ATOM 1414 C C . THR A 1 181 ? 2.531 18.893 -2.272 1.00 82.62 181 THR A C 1
ATOM 1416 O O . THR A 1 181 ? 3.609 18.308 -2.331 1.00 82.62 181 THR A O 1
ATOM 1419 N N . GLU A 1 182 ? 2.306 19.862 -1.383 1.00 88.62 182 GLU A N 1
ATOM 1420 C CA . GLU A 1 182 ? 3.280 20.217 -0.344 1.00 88.62 182 GLU A CA 1
ATOM 1421 C C . GLU A 1 182 ? 3.688 18.976 0.478 1.00 88.62 182 GLU A C 1
ATOM 1423 O O . GLU A 1 182 ? 2.803 18.191 0.837 1.00 88.62 182 GLU A O 1
ATOM 1428 N N . PRO A 1 183 ? 4.973 18.789 0.843 1.00 85.62 183 PRO A N 1
ATOM 1429 C CA . PRO A 1 183 ? 5.461 17.540 1.441 1.00 85.62 183 PRO A CA 1
ATOM 1430 C C . PRO A 1 183 ? 4.661 17.050 2.657 1.00 85.62 183 PRO A C 1
ATOM 1432 O O . PRO A 1 183 ? 4.273 15.886 2.720 1.00 85.62 183 PRO A O 1
ATOM 1435 N N . GLU A 1 184 ? 4.327 17.944 3.591 1.00 86.88 184 GLU A N 1
ATOM 1436 C CA . GLU A 1 184 ? 3.519 17.591 4.768 1.00 86.88 184 GLU A CA 1
ATOM 1437 C C . GLU A 1 184 ? 2.084 17.185 4.399 1.00 86.88 184 GLU A C 1
ATOM 1439 O O . GLU A 1 184 ? 1.455 16.368 5.072 1.00 86.88 184 GLU A O 1
ATOM 1444 N N . ALA A 1 185 ? 1.520 17.784 3.348 1.00 87.88 185 ALA A N 1
ATOM 1445 C CA . ALA A 1 185 ? 0.204 17.406 2.856 1.00 87.88 185 ALA A CA 1
ATOM 1446 C C . ALA A 1 185 ? 0.264 16.055 2.132 1.00 87.88 185 ALA A C 1
ATOM 1448 O O . ALA A 1 185 ? -0.610 15.225 2.370 1.00 87.88 185 ALA A O 1
ATOM 1449 N N . ALA A 1 186 ? 1.308 15.794 1.344 1.00 87.75 186 ALA A N 1
ATOM 1450 C CA . ALA A 1 186 ? 1.538 14.498 0.711 1.00 87.75 186 ALA A CA 1
ATOM 1451 C C . ALA A 1 186 ? 1.659 13.381 1.763 1.00 87.75 186 ALA A C 1
ATOM 1453 O O . ALA A 1 186 ? 1.033 12.330 1.627 1.00 87.75 186 ALA A O 1
ATOM 1454 N N . GLU A 1 187 ? 2.373 13.642 2.863 1.00 88.69 187 GLU A N 1
ATOM 1455 C CA . GLU A 1 187 ? 2.497 12.711 3.987 1.00 88.69 187 GLU A CA 1
ATOM 1456 C C . GLU A 1 187 ? 1.158 12.406 4.673 1.00 88.69 187 GLU A C 1
ATOM 1458 O O . GLU A 1 187 ? 0.852 11.255 4.990 1.00 88.69 187 GLU A O 1
ATOM 1463 N N . ARG A 1 188 ? 0.302 13.413 4.857 1.00 91.12 188 ARG A N 1
ATOM 1464 C CA . ARG A 1 188 ? -1.047 13.178 5.390 1.00 91.12 188 ARG A CA 1
ATOM 1465 C C . ARG A 1 188 ? -1.919 12.373 4.431 1.00 91.12 188 ARG A C 1
ATOM 1467 O O . ARG A 1 188 ? -2.728 11.572 4.883 1.00 91.12 188 ARG A O 1
ATOM 1474 N N . LEU A 1 189 ? -1.774 12.583 3.124 1.00 92.56 189 LEU A N 1
ATOM 1475 C CA . LEU A 1 189 ? -2.595 11.919 2.107 1.00 92.56 189 LEU A CA 1
ATOM 1476 C C . LEU A 1 189 ? -2.208 10.450 1.893 1.00 92.56 189 LEU A C 1
ATOM 1478 O O . LEU A 1 189 ? -3.072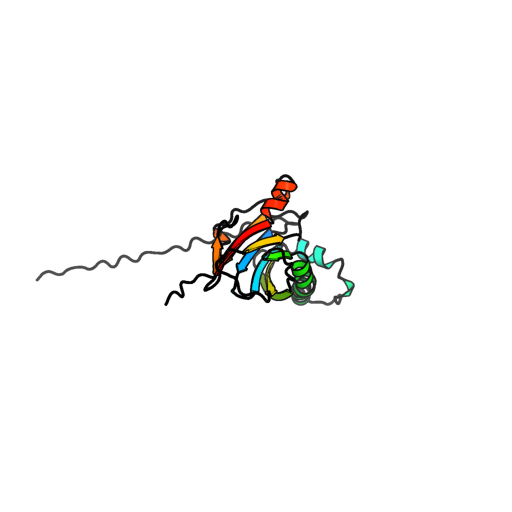 9.651 1.542 1.00 92.56 189 LEU A O 1
ATOM 1482 N N . ARG A 1 190 ? -0.953 10.077 2.171 1.00 94.75 190 ARG A N 1
ATOM 1483 C CA . ARG A 1 190 ? -0.475 8.679 2.191 1.00 94.75 190 ARG A CA 1
ATOM 1484 C C . ARG A 1 190 ? -0.728 7.946 3.516 1.00 94.75 190 ARG A C 1
ATOM 1486 O O . ARG A 1 190 ? -0.327 6.792 3.654 1.00 94.75 190 ARG A O 1
ATOM 1493 N N . THR A 1 191 ? -1.383 8.602 4.476 1.00 97.56 191 THR A N 1
ATOM 1494 C CA . THR A 1 191 ? -1.624 8.066 5.820 1.00 97.56 191 THR A CA 1
ATOM 1495 C C . THR A 1 191 ? -3.117 7.873 6.068 1.00 97.56 191 THR A C 1
ATOM 1497 O O . THR A 1 191 ? -3.893 8.827 6.112 1.00 97.56 191 THR A O 1
ATOM 1500 N N . LEU A 1 192 ? -3.528 6.626 6.283 1.00 98.19 192 LEU A N 1
ATOM 1501 C CA . LEU A 1 192 ? -4.831 6.275 6.828 1.00 98.19 192 LEU A CA 1
ATOM 1502 C C . LEU A 1 192 ? -4.838 6.528 8.333 1.00 98.19 192 LEU A C 1
ATOM 1504 O O . LEU A 1 192 ? -4.004 5.986 9.052 1.00 98.19 192 LEU A O 1
ATOM 1508 N N . CYS A 1 193 ? -5.856 7.238 8.805 1.00 98.12 193 CYS A N 1
ATOM 1509 C CA . CYS A 1 193 ? -6.214 7.341 10.213 1.00 98.12 193 CYS A CA 1
ATOM 1510 C C . CYS A 1 193 ? -7.677 6.922 10.382 1.00 98.12 193 CYS A C 1
ATOM 1512 O O . CYS A 1 193 ? -8.546 7.417 9.662 1.00 98.12 193 CYS A O 1
ATOM 1514 N N . ALA A 1 194 ? -7.959 6.032 11.333 1.00 97.81 194 ALA A N 1
ATOM 1515 C CA . ALA A 1 194 ? -9.317 5.600 11.663 1.00 97.81 194 ALA A CA 1
ATOM 1516 C C . ALA A 1 194 ? -9.435 5.166 13.132 1.00 97.81 194 ALA A C 1
ATOM 1518 O O . ALA A 1 194 ? -8.442 4.883 13.799 1.00 97.81 194 ALA A O 1
ATOM 1519 N N . LEU A 1 195 ? -10.665 5.051 13.626 1.00 96.69 195 LEU A N 1
ATOM 1520 C CA . LEU A 1 195 ? -10.985 4.330 14.855 1.00 96.69 195 LEU A CA 1
ATOM 1521 C C . LEU A 1 195 ? -11.623 2.987 14.503 1.00 96.69 195 LEU A C 1
ATOM 1523 O O . LEU A 1 195 ? -12.651 2.934 13.831 1.00 96.69 195 LEU A O 1
ATOM 1527 N N . VAL A 1 196 ? -11.037 1.898 14.984 1.00 95.31 196 VAL A N 1
ATOM 1528 C CA . VAL A 1 196 ? -11.504 0.536 14.722 1.00 95.31 196 VAL A CA 1
ATOM 1529 C C . VAL A 1 196 ? -12.344 0.045 15.891 1.00 95.31 196 VAL A C 1
ATOM 1531 O O . VAL A 1 196 ? -11.885 0.050 17.033 1.00 95.31 196 VAL A O 1
ATOM 1534 N N . VAL A 1 197 ? -13.564 -0.412 15.618 1.00 93.88 197 VAL A N 1
ATOM 1535 C CA . VAL A 1 197 ? -14.451 -1.012 16.626 1.00 93.88 197 VAL A CA 1
ATOM 1536 C C . VAL A 1 197 ? -14.928 -2.383 16.177 1.00 93.88 197 VAL A C 1
ATOM 1538 O O . VAL A 1 197 ? -15.248 -2.581 15.001 1.00 93.88 197 VAL A O 1
ATOM 1541 N N . GLN A 1 198 ? -15.058 -3.311 17.126 1.00 91.31 198 GLN A N 1
ATOM 1542 C CA . GLN A 1 198 ? -15.811 -4.534 16.877 1.00 91.31 198 GLN A CA 1
ATOM 1543 C C . GLN A 1 198 ? -17.311 -4.208 16.822 1.00 91.31 198 GLN A C 1
ATOM 1545 O O . GLN A 1 198 ? -17.861 -3.548 17.707 1.00 91.31 198 GLN A O 1
ATOM 1550 N N . SER A 1 199 ? -17.974 -4.629 15.749 1.00 84.38 199 SER A N 1
ATOM 1551 C CA . SER A 1 199 ? -19.420 -4.516 15.595 1.00 84.38 199 SER A CA 1
ATOM 1552 C C . SER A 1 199 ? -20.096 -5.656 16.347 1.00 84.38 199 SER A C 1
ATOM 1554 O O . SER A 1 199 ? -19.786 -6.824 16.126 1.00 84.38 199 SER A O 1
ATOM 1556 N N . SER A 1 200 ? -21.037 -5.324 17.226 1.00 71.94 200 SER A N 1
ATOM 1557 C CA . SER A 1 200 ? -21.908 -6.291 17.902 1.00 71.94 200 SER A CA 1
ATOM 1558 C C . SER A 1 200 ? -23.008 -6.844 16.988 1.00 71.94 200 SER A C 1
ATOM 1560 O O . SER A 1 200 ? -23.595 -7.876 17.312 1.00 71.94 200 SER A O 1
ATOM 1562 N N . ASP A 1 201 ? -23.262 -6.203 15.843 1.00 62.09 201 ASP A N 1
ATOM 1563 C CA . ASP A 1 201 ? -24.193 -6.711 14.838 1.00 62.09 201 ASP A CA 1
ATOM 1564 C C . ASP A 1 201 ? -23.524 -7.830 14.035 1.00 62.09 201 ASP A C 1
ATOM 1566 O O . ASP A 1 201 ? -22.811 -7.587 13.059 1.00 62.09 201 ASP A O 1
ATOM 1570 N N . LYS A 1 202 ? -23.773 -9.076 14.448 1.00 50.38 202 LYS A N 1
ATOM 1571 C CA . LYS A 1 202 ? -23.766 -10.202 13.514 1.00 50.38 202 LYS A CA 1
ATOM 1572 C C . LYS A 1 202 ? -24.995 -10.027 12.628 1.00 50.38 202 LYS A C 1
ATOM 1574 O O . LYS A 1 202 ? -26.091 -10.402 13.041 1.00 50.38 202 LYS A O 1
ATOM 1579 N N . SER A 1 203 ? -24.845 -9.397 11.465 1.00 44.22 203 SER A N 1
ATOM 1580 C CA . SER A 1 203 ? -25.916 -9.452 10.469 1.00 44.22 203 SER A CA 1
ATOM 1581 C C . SER A 1 203 ? -26.176 -10.930 10.130 1.00 44.22 203 SER A C 1
ATOM 1583 O O . SER A 1 203 ? -25.203 -11.652 9.906 1.00 44.22 203 SER A O 1
ATOM 1585 N N . PRO A 1 204 ? -27.438 -11.391 10.191 1.00 46.59 204 PRO A N 1
ATOM 1586 C CA . PRO A 1 204 ? -27.817 -12.788 9.980 1.00 46.59 204 PRO A CA 1
ATOM 1587 C C . PRO A 1 204 ? -27.597 -13.273 8.545 1.00 46.59 204 PRO A C 1
ATOM 1589 O O . PRO A 1 204 ? -27.616 -12.430 7.618 1.00 46.59 204 PRO A O 1
#

Foldseek 3Di:
DDDDDDDDDDDPPDPPPPDDDDDDAQAWAWEWEWEDEQFKIKIWIKTWHAPVNLVVLCVVVPVVDDPPDDVVNSLVVSCVVVQQVQQVQKWKDKLNHTWRKDWDDWDWDDDNTIMITTMIMTGHPDGFAQPWIKMKIAGRPCLVTWYWYWYAYAYDQQKGWAPKPHHHDRVPTDTDGLVVDDSVVSRVRRMIITTMHGHPDPPD

pLDDT: mean 88.1, std 15.31, range [39.5, 98.81]